Protein AF-A0A512DF43-F1 (afdb_monomer)

Organism: NCBI:txid515326

Radius of gyration: 17.1 Å; Cα contacts (8 Å, |Δi|>4): 327; chains: 1; bounding box: 44×33×43 Å

Nearest PDB structures (foldseek):
  1vdm-assembly1_F  TM=7.855E-01  e=8.096E-09  Pyrococcus horikoshii
  1vdm-assembly1_H  TM=7.947E-01  e=1.568E-08  Pyrococcus horikoshii
  1vdm-assembly1_D  TM=8.050E-01  e=2.694E-08  Pyrococcus horikoshii
  1vdm-assembly1_I  TM=8.184E-01  e=5.219E-08  Pyrococcus horikoshii
  1vdm-assembly1_L  TM=8.010E-01  e=3.226E-08  Pyrococcus horikoshii

Mean predicted aligned error: 7.88 Å

Solvent-accessible surface area (backbone atoms only — not comparable to full-atom values): 11031 Å² total; per-residue (Å²): 134,86,87,73,78,62,52,74,43,82,41,53,70,68,55,48,47,52,50,28,40,60,44,29,65,73,44,51,89,70,57,52,56,28,28,38,6,36,44,72,70,4,35,64,45,27,55,44,25,21,49,64,68,73,63,38,48,76,46,78,44,49,57,47,55,90,71,63,79,74,76,64,65,67,66,57,62,58,59,44,67,74,42,60,69,73,56,38,52,48,53,54,49,52,51,51,54,50,51,55,50,52,49,53,53,47,42,73,71,69,50,79,56,64,78,83,54,40,28,49,58,76,54,60,65,64,51,33,63,66,42,62,84,36,61,26,36,33,41,29,36,42,67,32,52,59,30,43,60,60,48,36,52,52,50,51,48,38,75,53,27,74,81,36,46,75,48,34,38,30,50,18,28,54,42,96,75,41,84,46,80,60,81,35,69,70,36,77,42,29,42,74,27,48,67,90,42,100,78,90

pLDDT: mean 82.02, std 16.82, range [35.59, 98.56]

InterPro domains:
  IPR000836 Phosphoribosyltransferase domain [PF00156] (29-173)
  IPR000836 Phosphoribosyltransferase domain [cd06223] (19-185)
  IPR029057 Phosphoribosyltransferase-like [G3DSA:3.40.50.2020] (9-191)
  IPR029057 Phosphoribosyltransferase-like [SSF53271] (16-185)

Secondary structure (DSSP, 8-state):
---PPPEEEE--HHHHHHHHHHHHHHHGGG--SEEEEEETHHHHHHHHHHHHTTS-EEEEEEEE-GGGGGS--HHHHHHHHTS-HHHHHHHHHHHHHHHHHHHHHHHHHH---HHHHS-EES-HHHHHHHHTT-SEEEEEEEEESS-HHHHHHHHHHHHH-TTSEEEEEEEEE-SSS-SS--SEEEETTEEEE-TTSTT-

Foldseek 3Di:
DDPDFFAEDEDDPVRLLVLLLVLLVVCLVLLWQEEEAEPDQRQSSSQSSCVSSPNHHYHYWYFAQPPPVVPDPVPVLVVLLPDDPVSVSVVVRVVLVCVLVVVVVVCVPPPCPLVNLQGDTPCLPSLLVRLVPIQEYEYEYAEDRLCSPVVNSVVSSCVSPVNHHYFYEYAEYCDPDRPDDGPYYSYYNYNYDYPPDSSD

Structure (mmCIF, N/CA/C/O backbone):
data_AF-A0A512DF43-F1
#
_entry.id   AF-A0A512DF43-F1
#
loop_
_atom_site.group_PDB
_atom_site.id
_atom_site.type_symbol
_atom_site.label_atom_id
_atom_site.label_alt_id
_atom_site.label_comp_id
_atom_site.label_asym_id
_atom_site.label_entity_id
_atom_site.label_seq_id
_atom_site.pdbx_PDB_ins_code
_atom_site.Cartn_x
_atom_site.Cartn_y
_atom_site.Cartn_z
_atom_site.occupancy
_atom_site.B_iso_or_equiv
_atom_site.auth_seq_id
_atom_site.auth_comp_id
_atom_site.auth_asym_id
_atom_site.auth_atom_id
_atom_site.pdbx_PDB_model_num
ATOM 1 N N . MET A 1 1 ? 25.216 -17.990 -2.477 1.00 45.56 1 MET A N 1
ATOM 2 C CA . MET A 1 1 ? 23.864 -17.385 -2.417 1.00 45.56 1 MET A CA 1
ATOM 3 C C . ME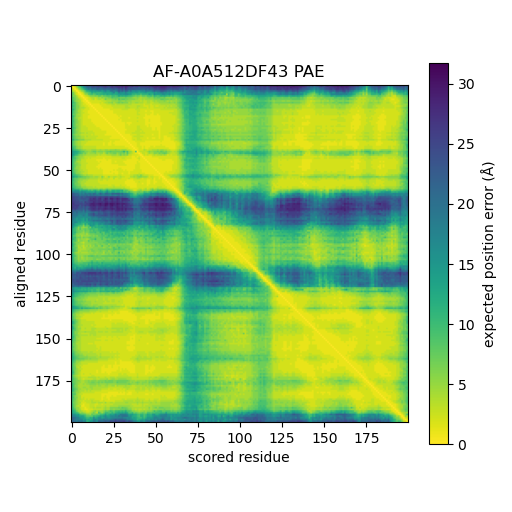T A 1 1 ? 23.564 -16.767 -3.776 1.00 45.56 1 MET A C 1
ATOM 5 O O . MET A 1 1 ? 24.244 -15.825 -4.154 1.00 45.56 1 MET A O 1
ATOM 9 N N . VAL A 1 2 ? 22.652 -17.340 -4.566 1.00 44.50 2 VAL A N 1
ATOM 10 C CA . VAL A 1 2 ? 22.439 -16.900 -5.957 1.00 44.50 2 VAL A CA 1
ATOM 11 C C . VAL A 1 2 ? 21.638 -15.593 -5.965 1.00 44.50 2 VAL A C 1
ATOM 13 O O . VAL A 1 2 ? 20.480 -15.560 -5.543 1.00 44.50 2 VAL A O 1
ATOM 16 N N . LEU A 1 3 ? 22.248 -14.505 -6.448 1.00 55.94 3 LEU A N 1
ATOM 17 C CA . LEU A 1 3 ? 21.578 -13.246 -6.794 1.00 55.94 3 LEU A CA 1
ATOM 18 C C . LEU A 1 3 ? 20.627 -13.494 -7.974 1.00 55.94 3 LEU A C 1
ATOM 20 O O . LEU A 1 3 ? 20.901 -13.135 -9.113 1.00 55.94 3 LEU A O 1
ATOM 24 N N . GLN A 1 4 ? 19.497 -14.153 -7.734 1.00 61.25 4 GLN A N 1
ATOM 25 C CA . GLN A 1 4 ? 18.467 -14.248 -8.757 1.00 61.25 4 GLN A CA 1
ATOM 26 C C . GLN A 1 4 ? 17.825 -12.861 -8.937 1.00 61.25 4 GLN A C 1
ATOM 28 O O . GLN A 1 4 ? 17.558 -12.165 -7.953 1.00 61.25 4 GLN A O 1
ATOM 33 N N . ARG A 1 5 ? 17.597 -12.450 -10.182 1.00 67.38 5 ARG A N 1
ATOM 34 C CA . ARG A 1 5 ? 16.997 -11.152 -10.515 1.00 67.38 5 ARG A CA 1
ATOM 35 C C . ARG A 1 5 ? 15.478 -11.208 -10.294 1.00 67.38 5 ARG A C 1
ATOM 37 O O . ARG A 1 5 ? 14.884 -12.237 -10.624 1.00 67.38 5 ARG A O 1
ATOM 44 N N . PRO A 1 6 ? 14.837 -10.169 -9.728 1.00 69.06 6 PRO A N 1
ATOM 45 C CA . PRO A 1 6 ? 13.384 -10.086 -9.727 1.00 69.06 6 PRO A CA 1
ATOM 46 C C . PRO A 1 6 ? 12.872 -10.038 -11.165 1.00 69.06 6 PRO A C 1
ATOM 48 O O . PRO A 1 6 ? 13.501 -9.438 -12.039 1.00 69.06 6 PRO A O 1
ATOM 51 N N . ALA A 1 7 ? 11.744 -10.700 -11.414 1.00 82.19 7 ALA A N 1
ATOM 52 C CA . ALA A 1 7 ? 11.091 -10.592 -12.707 1.00 82.19 7 ALA A CA 1
ATOM 53 C C . ALA A 1 7 ? 10.615 -9.145 -12.889 1.00 82.19 7 ALA A C 1
ATOM 55 O O . ALA A 1 7 ? 10.103 -8.537 -11.948 1.00 82.19 7 ALA A O 1
ATOM 56 N N . VAL A 1 8 ? 10.796 -8.595 -14.086 1.00 83.69 8 VAL A N 1
ATOM 57 C CA . VAL A 1 8 ? 10.208 -7.309 -14.464 1.00 83.69 8 VAL A CA 1
ATOM 58 C C . VAL A 1 8 ? 8.977 -7.609 -15.299 1.00 83.69 8 VAL A C 1
ATOM 60 O O . VAL A 1 8 ? 9.070 -8.367 -16.264 1.00 83.69 8 VAL A O 1
ATOM 63 N N . LYS A 1 9 ? 7.832 -7.031 -14.936 1.00 85.69 9 LYS A N 1
ATOM 64 C CA . LYS A 1 9 ? 6.601 -7.157 -15.716 1.00 85.69 9 LYS A CA 1
ATOM 65 C C . LYS A 1 9 ? 6.017 -5.775 -15.975 1.00 85.69 9 LYS A C 1
ATOM 67 O O . LYS A 1 9 ? 5.630 -5.080 -15.038 1.00 85.69 9 LYS A O 1
ATOM 72 N N . ARG A 1 10 ? 5.935 -5.404 -17.254 1.00 85.69 10 ARG A N 1
ATOM 73 C CA . ARG A 1 10 ? 5.068 -4.314 -17.709 1.00 85.69 10 ARG A CA 1
ATOM 74 C C . ARG A 1 10 ? 3.635 -4.822 -17.678 1.00 85.69 10 ARG A C 1
ATOM 76 O O . ARG A 1 10 ? 3.373 -5.908 -18.189 1.00 85.69 10 ARG A O 1
ATOM 83 N N . VAL A 1 11 ? 2.753 -4.074 -17.026 1.00 87.88 11 VAL A N 1
ATOM 84 C CA . VAL A 1 11 ? 1.338 -4.429 -16.921 1.00 87.88 11 VAL A CA 1
ATOM 85 C C . VAL A 1 11 ? 0.485 -3.384 -17.615 1.00 87.88 11 VAL A C 1
ATOM 87 O O . VAL A 1 11 ? 0.737 -2.185 -17.530 1.00 87.88 11 VAL A O 1
ATOM 90 N N . THR A 1 12 ? -0.530 -3.856 -18.321 1.00 89.94 12 THR A N 1
ATOM 91 C CA . THR A 1 12 ? -1.591 -3.009 -18.870 1.00 89.94 12 THR A CA 1
ATOM 92 C C . THR A 1 12 ? -2.600 -2.629 -17.780 1.00 89.94 12 THR A C 1
ATOM 94 O O . THR A 1 12 ? -2.650 -3.257 -16.720 1.00 89.94 12 THR A O 1
ATOM 97 N N . HIS A 1 13 ? -3.451 -1.628 -18.035 1.00 87.56 13 HIS A N 1
ATOM 98 C CA . HIS A 1 13 ? -4.535 -1.261 -17.110 1.00 87.56 13 HIS A CA 1
ATOM 99 C C . HIS A 1 13 ? -5.485 -2.438 -16.824 1.00 87.56 13 HIS A C 1
ATOM 101 O O . HIS A 1 13 ? -5.912 -2.632 -15.687 1.00 87.56 13 HIS A O 1
ATOM 107 N N . SER A 1 14 ? -5.797 -3.254 -17.838 1.00 89.50 14 SER A N 1
ATOM 108 C CA . SER A 1 14 ? -6.667 -4.425 -17.683 1.00 89.50 14 SER A CA 1
ATOM 109 C C . SER A 1 14 ? -6.012 -5.522 -16.843 1.00 89.50 14 SER A C 1
ATOM 111 O O . SER A 1 14 ? -6.668 -6.094 -15.973 1.00 89.50 14 SER A O 1
ATOM 113 N N . GLU A 1 15 ? -4.716 -5.783 -17.039 1.00 92.69 15 GLU A N 1
ATOM 114 C CA . GLU A 1 15 ? -3.964 -6.716 -16.195 1.00 92.69 15 GLU A CA 1
ATOM 115 C C . GLU A 1 15 ? -3.859 -6.229 -14.752 1.00 92.69 15 GLU A C 1
ATOM 117 O O . GLU A 1 15 ? -4.049 -7.027 -13.835 1.00 92.69 15 GLU A O 1
ATOM 122 N N . LEU A 1 16 ? -3.595 -4.936 -14.537 1.00 91.50 16 LEU A N 1
ATOM 123 C CA . LEU A 1 16 ? -3.571 -4.351 -13.199 1.00 91.50 16 LEU A CA 1
ATOM 124 C C . LEU A 1 16 ? -4.925 -4.531 -12.509 1.00 91.50 16 LEU A C 1
ATOM 126 O O . LEU A 1 16 ? -4.981 -5.023 -11.385 1.00 91.50 16 LEU A O 1
ATOM 130 N N . ARG A 1 17 ? -6.026 -4.227 -13.204 1.00 93.06 17 ARG A N 1
ATOM 131 C CA . ARG A 1 17 ? -7.378 -4.435 -12.677 1.00 93.06 17 ARG A CA 1
ATOM 132 C C . ARG A 1 17 ? -7.634 -5.900 -12.325 1.00 93.06 17 ARG A C 1
ATOM 134 O O . ARG A 1 17 ? -8.169 -6.178 -11.256 1.00 93.06 17 ARG A O 1
ATOM 141 N N . ALA A 1 18 ? -7.232 -6.839 -13.181 1.00 95.62 18 ALA A N 1
ATOM 142 C CA . ALA A 1 18 ? -7.364 -8.270 -12.902 1.00 95.62 18 ALA A CA 1
ATOM 143 C C . ALA A 1 18 ? -6.554 -8.695 -11.663 1.00 95.62 18 ALA A C 1
ATOM 145 O O . ALA A 1 18 ? -7.027 -9.485 -10.847 1.00 95.62 18 ALA A O 1
ATOM 146 N N . MET A 1 19 ? -5.356 -8.132 -11.485 1.00 96.38 19 MET A N 1
ATOM 147 C CA . MET A 1 19 ? -4.545 -8.328 -10.284 1.00 96.38 19 MET A CA 1
ATOM 148 C C . MET A 1 19 ? -5.238 -7.764 -9.036 1.00 96.38 19 MET A C 1
ATOM 150 O O . MET A 1 19 ? -5.298 -8.456 -8.022 1.00 96.38 19 MET A O 1
ATOM 154 N N . CYS A 1 20 ? -5.822 -6.565 -9.107 1.00 96.88 20 CYS A N 1
ATOM 155 C CA . CYS A 1 20 ? -6.592 -5.980 -8.006 1.00 96.88 20 CYS A CA 1
ATOM 156 C C . CYS A 1 20 ? -7.797 -6.846 -7.620 1.00 96.88 20 CYS A C 1
ATOM 158 O O . CYS A 1 20 ? -8.017 -7.068 -6.433 1.00 96.88 20 CYS A O 1
ATOM 160 N N . VAL A 1 21 ? -8.531 -7.398 -8.594 1.00 97.19 21 VAL A N 1
ATOM 161 C CA . VAL A 1 21 ? -9.641 -8.334 -8.332 1.00 97.19 21 VAL A CA 1
ATOM 162 C C . VAL A 1 21 ? -9.134 -9.599 -7.634 1.00 97.19 21 VAL A C 1
ATOM 164 O O . VAL A 1 21 ? -9.666 -9.981 -6.596 1.00 97.19 21 VAL A O 1
ATOM 167 N N . GLN A 1 22 ? -8.044 -10.197 -8.129 1.00 97.94 22 GLN A N 1
ATOM 168 C CA . GLN A 1 22 ? -7.442 -11.378 -7.499 1.00 97.94 22 GLN A CA 1
ATOM 169 C C . GLN A 1 22 ? -6.988 -11.101 -6.055 1.00 97.94 22 GLN A C 1
ATOM 171 O O . GLN A 1 22 ? -7.086 -11.963 -5.180 1.00 97.94 22 GLN A O 1
ATOM 176 N N . LEU A 1 23 ? -6.452 -9.907 -5.795 1.00 97.69 23 LEU A N 1
ATOM 177 C CA . LEU A 1 23 ? -6.056 -9.493 -4.453 1.00 97.69 23 LEU A CA 1
ATOM 178 C C . LEU A 1 23 ? -7.283 -9.242 -3.561 1.00 97.69 23 LEU A C 1
ATOM 180 O O . LEU A 1 23 ? -7.281 -9.669 -2.407 1.00 97.69 23 LEU A O 1
ATOM 184 N N . ALA A 1 24 ? -8.340 -8.630 -4.100 1.00 97.81 24 ALA A N 1
ATOM 185 C CA . ALA A 1 24 ? -9.595 -8.383 -3.397 1.00 97.81 24 ALA A CA 1
ATOM 186 C C . ALA A 1 24 ? -10.249 -9.681 -2.902 1.00 97.81 24 ALA A C 1
ATOM 188 O O . ALA A 1 24 ? -10.735 -9.715 -1.776 1.00 97.81 24 ALA A O 1
ATOM 189 N N . ASP A 1 25 ? -10.180 -10.779 -3.659 1.00 97.88 25 ASP A N 1
ATOM 190 C CA . ASP A 1 25 ? -10.709 -12.075 -3.209 1.00 97.88 25 ASP A CA 1
ATOM 191 C C . ASP A 1 25 ? -10.021 -12.589 -1.937 1.00 97.88 25 ASP A C 1
ATOM 193 O O . ASP A 1 25 ? -10.672 -13.146 -1.053 1.00 97.88 25 ASP A O 1
ATOM 197 N N . ARG A 1 26 ? -8.714 -12.338 -1.789 1.00 98.06 26 ARG A N 1
ATOM 198 C CA . ARG A 1 26 ? -7.956 -12.687 -0.574 1.00 98.06 26 ARG A CA 1
ATOM 199 C C . ARG A 1 26 ? -8.267 -11.763 0.601 1.00 98.06 26 ARG A C 1
ATOM 201 O O . ARG A 1 26 ? -8.129 -12.174 1.751 1.00 98.06 26 ARG A O 1
ATOM 208 N N . ILE A 1 27 ? -8.656 -10.526 0.309 1.00 98.12 27 ILE A N 1
ATOM 209 C CA . ILE A 1 27 ? -9.029 -9.512 1.299 1.00 98.12 27 ILE A CA 1
ATOM 210 C C . ILE A 1 27 ? -10.479 -9.693 1.751 1.00 98.12 27 ILE A C 1
ATOM 212 O O . ILE A 1 27 ? -10.795 -9.355 2.885 1.00 98.12 27 ILE A O 1
ATOM 216 N N . ARG A 1 28 ? -11.355 -10.254 0.912 1.00 97.19 28 ARG A N 1
ATOM 217 C CA . ARG A 1 28 ? -12.796 -10.390 1.169 1.00 97.19 28 ARG A CA 1
ATOM 218 C C . ARG A 1 28 ? -13.143 -10.937 2.567 1.00 97.19 28 ARG A C 1
ATOM 220 O O . ARG A 1 28 ? -14.047 -10.372 3.170 1.00 97.19 28 ARG A O 1
ATOM 227 N N . PRO A 1 29 ? -12.427 -11.926 3.147 1.00 97.81 29 PRO A N 1
ATOM 228 C CA . PRO A 1 29 ? -12.690 -12.385 4.516 1.00 97.81 29 PRO A CA 1
ATOM 229 C C . PRO A 1 29 ? -12.438 -11.341 5.616 1.00 97.81 29 PRO A C 1
ATOM 231 O O . PRO A 1 29 ? -12.967 -11.475 6.712 1.00 97.81 29 PRO A O 1
ATOM 234 N N . PHE A 1 30 ? -11.599 -10.333 5.361 1.00 98.19 30 PHE A N 1
ATOM 235 C CA . PHE A 1 30 ? -11.408 -9.195 6.265 1.00 98.19 30 PHE A CA 1
ATOM 236 C C . PHE A 1 30 ? -12.559 -8.190 6.185 1.00 98.19 30 PHE A C 1
ATOM 238 O O . PHE A 1 30 ? -12.823 -7.506 7.165 1.00 98.19 30 PHE A O 1
ATOM 245 N N . ASP A 1 31 ? -13.226 -8.111 5.030 1.00 97.31 31 ASP A N 1
ATOM 246 C CA . ASP A 1 31 ? -14.363 -7.226 4.773 1.00 97.31 31 ASP A CA 1
ATOM 247 C C . ASP A 1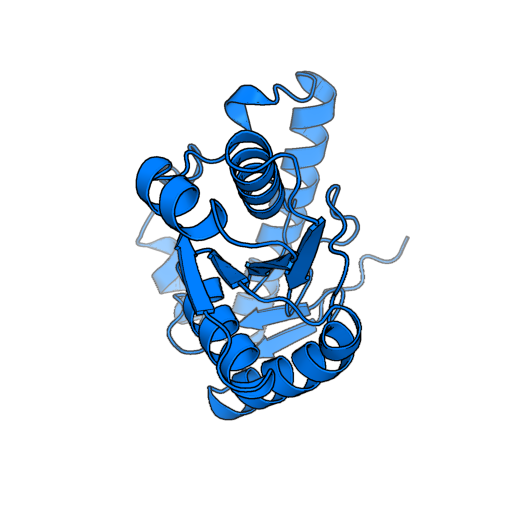 31 ? -14.130 -5.768 5.224 1.00 97.31 31 ASP A C 1
ATOM 249 O O . ASP A 1 31 ? -14.815 -5.286 6.125 1.00 97.31 31 ASP A O 1
ATOM 253 N N . PRO A 1 32 ? -13.138 -5.054 4.662 1.00 98.06 32 PRO A N 1
ATOM 254 C CA . PRO A 1 32 ? -12.873 -3.679 5.067 1.00 98.06 32 PRO A CA 1
ATOM 255 C C . PRO A 1 32 ? -14.054 -2.763 4.729 1.00 98.06 32 PRO A C 1
ATOM 257 O O . PRO A 1 32 ? -14.659 -2.893 3.663 1.00 98.06 32 PRO A O 1
ATOM 260 N N . ASP A 1 33 ? -14.347 -1.813 5.615 1.00 97.12 33 ASP A N 1
ATOM 261 C CA . ASP A 1 33 ? -15.336 -0.751 5.393 1.00 97.12 33 ASP A CA 1
ATOM 262 C C . ASP A 1 33 ? -14.705 0.518 4.790 1.00 97.12 33 ASP A C 1
ATOM 264 O O . ASP A 1 33 ? -15.393 1.296 4.124 1.00 97.12 33 ASP A O 1
ATOM 268 N N . LEU A 1 34 ? -13.384 0.667 4.927 1.00 98.25 34 LEU A N 1
ATOM 269 C CA . LEU A 1 34 ? -12.586 1.736 4.332 1.00 98.25 34 LEU A CA 1
ATOM 270 C C . LEU A 1 34 ? -11.312 1.188 3.677 1.00 98.25 34 LEU A C 1
ATOM 272 O O . LEU A 1 34 ? -10.551 0.437 4.289 1.00 98.25 34 LEU A O 1
ATOM 276 N N . VAL A 1 35 ? -11.036 1.635 2.451 1.00 98.25 35 VAL A N 1
ATOM 277 C CA . VAL A 1 35 ? -9.775 1.399 1.739 1.00 98.25 35 VAL A CA 1
ATOM 278 C C . VAL A 1 35 ? -8.981 2.703 1.662 1.00 98.25 35 VAL A C 1
ATOM 280 O O . VAL A 1 35 ? -9.440 3.692 1.098 1.00 98.25 35 VAL A O 1
ATOM 283 N N . VAL A 1 36 ? -7.772 2.708 2.216 1.00 97.44 36 VAL A N 1
ATOM 284 C CA . VAL A 1 36 ? -6.852 3.849 2.203 1.00 97.44 36 VAL A CA 1
ATOM 285 C C . VAL A 1 36 ? -5.749 3.600 1.177 1.00 97.44 36 VAL A C 1
ATOM 287 O O . VAL A 1 36 ? -4.869 2.775 1.406 1.00 97.44 36 VAL A O 1
ATOM 290 N N . GLY A 1 37 ? -5.784 4.309 0.052 1.00 95.75 37 GLY A N 1
ATOM 291 C CA . GLY A 1 37 ? -4.775 4.229 -1.005 1.00 95.75 37 GLY A CA 1
ATOM 292 C C . GLY A 1 37 ? -3.627 5.210 -0.815 1.00 95.75 37 GLY A C 1
ATOM 293 O O . GLY A 1 37 ? -3.844 6.374 -0.477 1.00 95.75 37 GLY A O 1
ATOM 294 N N . ILE A 1 38 ? -2.400 4.768 -1.077 1.00 92.44 38 ILE A N 1
ATOM 295 C CA . ILE A 1 38 ? -1.209 5.620 -1.019 1.00 92.44 38 ILE A CA 1
ATOM 296 C C . ILE A 1 38 ? -0.909 6.177 -2.414 1.00 92.44 38 ILE A C 1
ATOM 298 O O . ILE A 1 38 ? -0.561 5.457 -3.344 1.00 92.44 38 ILE A O 1
ATOM 302 N N . ALA A 1 39 ? -1.043 7.488 -2.578 1.00 87.81 39 ALA A N 1
ATOM 303 C CA . ALA A 1 39 ? -0.765 8.151 -3.842 1.00 87.81 39 ALA A CA 1
ATOM 304 C C . ALA A 1 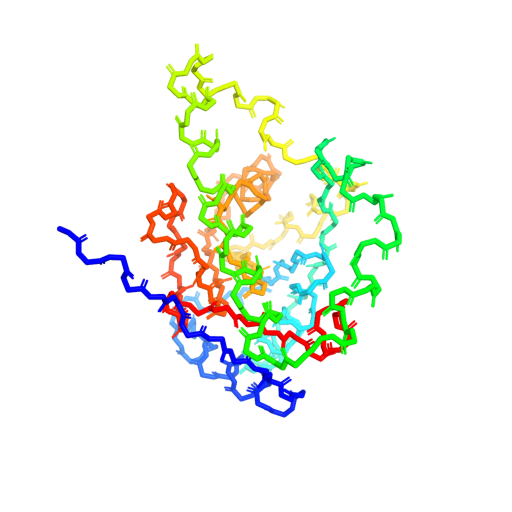39 ? 0.746 8.176 -4.164 1.00 87.81 39 ALA A C 1
ATOM 306 O O . ALA A 1 39 ? 1.583 8.352 -3.279 1.00 87.81 39 ALA A O 1
ATOM 307 N N . THR A 1 40 ? 1.135 8.120 -5.440 1.00 81.00 40 THR A N 1
ATOM 308 C CA . THR A 1 40 ? 0.258 8.156 -6.628 1.00 81.00 40 THR A CA 1
ATOM 309 C C . THR A 1 40 ? -0.204 6.781 -7.110 1.00 81.00 40 THR A C 1
ATOM 311 O O . THR A 1 40 ? -1.398 6.614 -7.317 1.00 81.00 40 THR A O 1
ATOM 314 N N . GLY A 1 41 ? 0.695 5.799 -7.253 1.00 77.44 41 GLY A N 1
ATOM 315 C CA . GLY A 1 41 ? 0.376 4.495 -7.863 1.00 77.44 41 GLY A CA 1
ATOM 316 C C . GLY A 1 41 ? -0.654 3.660 -7.091 1.00 77.44 41 GLY A C 1
ATOM 317 O O . GLY A 1 41 ? -1.455 2.954 -7.698 1.00 77.44 41 GLY A O 1
ATOM 318 N N . GLY A 1 42 ? -0.694 3.776 -5.763 1.00 84.31 42 GLY A N 1
ATOM 319 C CA . GLY A 1 42 ? -1.664 3.073 -4.926 1.00 84.31 42 GLY A CA 1
ATOM 320 C C . GLY A 1 42 ? -3.094 3.625 -4.993 1.00 84.31 42 GLY A C 1
ATOM 321 O O . GLY A 1 42 ? -3.997 2.978 -4.466 1.00 84.31 42 GLY A O 1
ATOM 322 N N . ALA A 1 43 ? -3.337 4.774 -5.640 1.00 89.75 43 ALA A N 1
ATOM 323 C CA . ALA A 1 43 ? -4.687 5.328 -5.778 1.00 89.75 43 ALA A CA 1
ATOM 324 C C . ALA A 1 43 ? -5.570 4.463 -6.692 1.00 89.75 43 ALA A C 1
ATOM 326 O O . ALA A 1 43 ? -6.616 3.986 -6.255 1.00 89.75 43 ALA A O 1
ATOM 327 N N . ASP A 1 44 ? -5.092 4.154 -7.90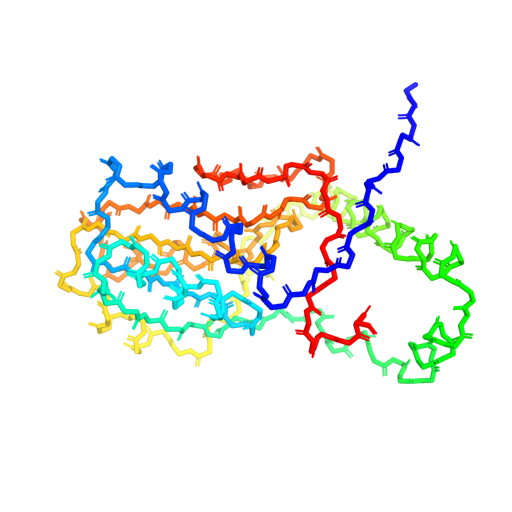1 1.00 91.69 44 ASP A N 1
ATOM 328 C CA . ASP A 1 44 ? -5.806 3.287 -8.850 1.00 91.69 44 ASP A CA 1
ATOM 329 C C . ASP A 1 44 ? -6.036 1.882 -8.269 1.00 91.69 44 ASP A C 1
ATOM 331 O O . ASP A 1 44 ? -7.070 1.246 -8.484 1.00 91.69 44 ASP A O 1
ATOM 335 N N . VAL A 1 45 ? -5.065 1.393 -7.491 1.00 94.69 45 VAL A N 1
ATOM 336 C CA . VAL A 1 45 ? -5.154 0.106 -6.792 1.00 94.69 45 VAL A CA 1
ATOM 337 C C . VAL A 1 45 ? -6.253 0.137 -5.728 1.00 94.69 45 VAL A C 1
ATOM 339 O O . VAL A 1 45 ? -7.054 -0.797 -5.662 1.00 94.69 45 VAL A O 1
ATOM 342 N N . ALA A 1 46 ? -6.326 1.203 -4.927 1.00 96.62 46 ALA A N 1
ATOM 343 C CA . ALA A 1 46 ? -7.359 1.377 -3.909 1.00 96.62 46 ALA A CA 1
ATOM 344 C C . ALA A 1 46 ? -8.760 1.419 -4.503 1.00 96.62 46 ALA A C 1
ATOM 346 O O . ALA A 1 46 ? -9.638 0.693 -4.037 1.00 96.62 46 ALA A O 1
ATOM 347 N N . GLU A 1 47 ? -8.953 2.205 -5.559 1.00 95.81 47 GLU A N 1
ATOM 348 C CA . GLU A 1 47 ? -10.239 2.301 -6.245 1.00 95.81 47 GLU A CA 1
ATOM 349 C C . GLU A 1 47 ? -10.664 0.953 -6.833 1.00 95.81 47 GLU A C 1
ATOM 351 O O . GLU A 1 47 ? -11.786 0.496 -6.603 1.00 95.81 47 GLU A O 1
ATOM 356 N N . ALA A 1 48 ? -9.758 0.263 -7.532 1.00 95.81 48 ALA A N 1
ATOM 357 C CA . ALA A 1 48 ? -10.056 -1.033 -8.132 1.00 95.81 48 ALA A CA 1
ATOM 358 C C . ALA A 1 48 ? -10.396 -2.107 -7.082 1.00 95.81 48 ALA A C 1
ATOM 360 O O . ALA A 1 48 ? -11.328 -2.890 -7.282 1.00 95.81 48 ALA A O 1
ATOM 361 N N . ILE A 1 49 ? -9.670 -2.147 -5.958 1.00 97.81 49 ILE A N 1
ATOM 362 C CA . ILE A 1 49 ? -9.950 -3.080 -4.857 1.00 97.81 49 ILE A CA 1
ATOM 363 C C . ILE A 1 49 ? -11.289 -2.741 -4.198 1.00 97.81 49 ILE A C 1
ATOM 365 O O . ILE A 1 49 ? -12.109 -3.635 -3.996 1.00 97.81 49 ILE A O 1
ATOM 369 N N . ALA A 1 50 ? -11.549 -1.469 -3.899 1.00 97.62 50 ALA A N 1
ATOM 370 C CA . ALA A 1 50 ? -12.796 -1.047 -3.273 1.00 97.62 50 ALA A CA 1
ATOM 371 C C . ALA A 1 50 ? -14.021 -1.371 -4.139 1.00 97.62 50 ALA A C 1
ATOM 373 O O . ALA A 1 50 ? -15.025 -1.867 -3.623 1.00 97.62 50 ALA A O 1
ATOM 374 N N . GLN A 1 51 ? -13.921 -1.176 -5.459 1.00 96.94 51 GLN A N 1
ATOM 375 C CA . GLN A 1 51 ? -14.951 -1.593 -6.411 1.00 96.94 51 GLN A CA 1
ATOM 376 C C . GLN A 1 51 ? -15.162 -3.114 -6.389 1.00 96.94 51 GLN A C 1
ATOM 378 O O . GLN A 1 51 ? -16.300 -3.572 -6.293 1.00 96.94 51 GLN A O 1
ATOM 383 N N . ALA A 1 52 ? -14.086 -3.907 -6.421 1.00 96.75 52 ALA A N 1
ATOM 384 C CA . ALA A 1 52 ? -14.164 -5.372 -6.388 1.00 96.75 52 ALA A CA 1
ATOM 385 C C . ALA A 1 52 ? -14.755 -5.926 -5.073 1.00 96.75 52 ALA A C 1
ATOM 387 O O . ALA A 1 52 ? -15.362 -7.000 -5.064 1.00 96.75 52 ALA A O 1
ATOM 388 N N . LEU A 1 53 ? -14.621 -5.176 -3.976 1.00 97.00 53 LEU A N 1
ATOM 389 C CA . LEU A 1 53 ? -15.211 -5.471 -2.667 1.00 97.00 53 LEU A CA 1
ATOM 390 C C . LEU A 1 53 ? -16.650 -4.943 -2.507 1.00 97.00 53 LEU A C 1
ATOM 392 O O . LEU A 1 53 ? -17.181 -4.930 -1.399 1.00 97.00 53 LEU A O 1
ATOM 396 N N . GLY A 1 54 ? -17.303 -4.533 -3.599 1.00 94.62 54 GLY A N 1
ATOM 397 C CA . GLY A 1 54 ? -18.696 -4.084 -3.582 1.00 94.62 54 GLY A CA 1
ATOM 3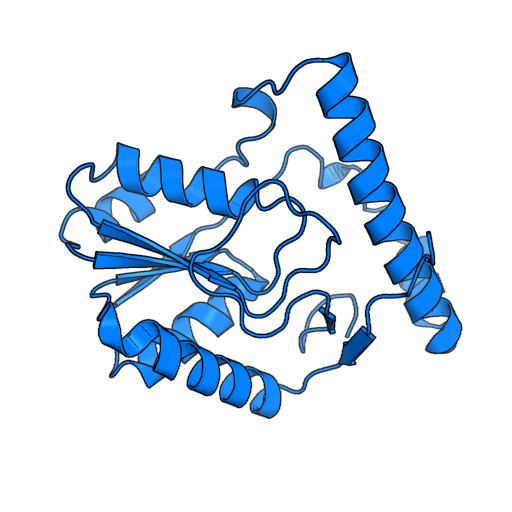98 C C . GLY A 1 54 ? -18.864 -2.596 -3.275 1.00 94.62 54 GLY A C 1
ATOM 399 O O . GLY A 1 54 ? -19.826 -2.222 -2.613 1.00 94.62 54 GLY A O 1
ATOM 400 N N . GLY A 1 55 ? -17.932 -1.756 -3.733 1.00 93.12 55 GLY A N 1
ATOM 401 C CA . GLY A 1 55 ? -18.037 -0.297 -3.628 1.00 93.12 55 GLY A CA 1
ATOM 402 C C . GLY A 1 55 ? -17.735 0.242 -2.230 1.00 93.12 55 GLY A C 1
ATOM 403 O O . GLY A 1 55 ? -18.486 1.064 -1.713 1.00 93.12 55 GLY A O 1
ATOM 404 N N . ARG A 1 56 ? -16.658 -0.243 -1.598 1.00 95.56 56 ARG A N 1
ATOM 405 C CA . ARG A 1 56 ? -16.200 0.262 -0.290 1.00 95.56 56 ARG A CA 1
ATOM 406 C C . ARG A 1 56 ? -15.754 1.723 -0.370 1.00 95.56 56 ARG A C 1
ATOM 408 O O . ARG A 1 56 ? -15.351 2.199 -1.429 1.00 95.56 56 ARG A O 1
ATOM 415 N N . THR A 1 57 ? -15.802 2.421 0.761 1.00 97.00 57 THR A N 1
ATOM 416 C CA . THR A 1 57 ? -15.327 3.805 0.855 1.00 97.00 57 THR A CA 1
ATOM 417 C C . THR A 1 57 ? -13.830 3.858 0.570 1.00 97.00 57 THR A C 1
ATOM 419 O O . THR A 1 57 ? -13.081 2.992 1.025 1.00 97.00 57 THR A O 1
ATOM 422 N N . VAL A 1 58 ? -13.388 4.880 -0.165 1.00 97.00 58 VAL A N 1
ATOM 423 C CA . VAL A 1 58 ? -11.977 5.090 -0.507 1.00 97.00 58 VAL A CA 1
ATOM 424 C C . VAL A 1 58 ? -11.498 6.422 0.052 1.00 97.00 58 VAL A C 1
ATOM 426 O O . VAL A 1 58 ? -12.170 7.441 -0.094 1.00 97.00 58 VAL A O 1
ATOM 429 N N . ALA A 1 59 ? -10.309 6.419 0.645 1.00 95.81 59 ALA A N 1
ATOM 430 C CA . ALA A 1 59 ? -9.560 7.622 0.980 1.00 95.81 59 ALA A CA 1
ATOM 431 C C . ALA A 1 59 ? -8.159 7.531 0.375 1.00 95.81 59 ALA A C 1
ATOM 433 O O . ALA A 1 59 ? -7.523 6.483 0.435 1.00 95.81 59 ALA A O 1
ATOM 434 N N . ILE A 1 60 ? -7.657 8.624 -0.195 1.00 94.81 60 ILE A N 1
ATOM 435 C CA . ILE A 1 60 ? -6.323 8.659 -0.799 1.00 94.81 60 ILE A CA 1
ATOM 436 C C . ILE A 1 60 ? -5.414 9.561 0.024 1.00 94.81 60 ILE A C 1
ATOM 438 O O . ILE A 1 60 ? -5.727 10.725 0.264 1.00 94.81 60 ILE A O 1
ATOM 442 N N . VAL A 1 61 ? -4.255 9.036 0.415 1.00 91.94 61 VAL A N 1
ATOM 443 C CA . VAL A 1 61 ? -3.243 9.769 1.176 1.00 91.94 61 VAL A CA 1
ATOM 444 C C . VAL A 1 61 ? -1.993 9.985 0.348 1.00 91.94 61 VAL A C 1
ATOM 446 O O . VAL A 1 61 ? -1.487 9.082 -0.313 1.00 91.94 61 VAL A O 1
ATOM 449 N N . LYS A 1 62 ? -1.443 11.195 0.409 1.00 88.25 62 LYS A N 1
ATOM 450 C CA . LYS A 1 62 ? -0.121 11.493 -0.148 1.00 88.25 62 LYS A CA 1
ATOM 451 C C . LYS A 1 62 ? 0.917 11.361 0.956 1.00 88.25 62 LYS A C 1
ATOM 453 O O . LYS A 1 62 ? 0.761 11.955 2.019 1.00 88.25 62 LYS A O 1
ATOM 458 N N . SER A 1 63 ? 1.996 10.633 0.689 1.00 80.00 63 SER A N 1
ATOM 459 C CA . SER A 1 63 ? 3.163 10.562 1.572 1.00 80.00 63 SER A CA 1
ATOM 460 C C . SER A 1 63 ? 4.403 11.008 0.808 1.00 80.00 63 SER A C 1
ATOM 462 O O . SER A 1 63 ? 4.685 10.505 -0.279 1.00 80.00 63 SER A O 1
ATOM 464 N N . GLN A 1 64 ? 5.145 11.966 1.361 1.00 66.56 64 GLN A N 1
ATOM 465 C CA . GLN A 1 64 ? 6.398 12.441 0.779 1.00 66.56 64 GLN A CA 1
ATOM 466 C C . GLN A 1 64 ? 7.588 11.908 1.579 1.00 66.56 64 GLN A C 1
ATOM 468 O O . GLN A 1 64 ? 7.663 12.082 2.797 1.00 66.56 64 GLN A O 1
ATOM 473 N N . ARG A 1 65 ? 8.547 11.272 0.891 1.00 59.34 65 ARG A N 1
ATOM 474 C CA . ARG A 1 65 ? 9.832 10.882 1.492 1.00 59.34 65 ARG A CA 1
ATOM 475 C C . ARG A 1 65 ? 10.841 12.033 1.361 1.00 59.34 65 ARG A C 1
ATOM 477 O O . ARG A 1 65 ? 11.020 12.516 0.235 1.00 59.34 65 ARG A O 1
ATOM 484 N N . PRO A 1 66 ? 11.574 12.403 2.428 1.00 45.81 66 PRO A N 1
ATOM 485 C CA . PRO A 1 66 ? 12.613 13.441 2.375 1.00 45.81 66 PRO A CA 1
ATOM 486 C C . PRO A 1 66 ? 13.742 13.189 1.352 1.00 45.81 66 PRO A C 1
ATOM 488 O O . PRO A 1 66 ? 14.388 14.128 0.906 1.00 45.81 66 PRO A O 1
ATOM 491 N N . GLY A 1 67 ? 13.954 11.949 0.894 1.00 45.28 67 GLY A N 1
ATOM 492 C CA . GLY A 1 67 ? 14.996 11.606 -0.092 1.00 45.28 67 GLY A CA 1
ATOM 493 C C . GLY A 1 67 ? 14.607 11.755 -1.572 1.00 45.28 67 GLY A C 1
ATOM 494 O O . GLY A 1 67 ? 15.428 11.500 -2.452 1.00 45.28 67 GLY A O 1
ATOM 495 N N . THR A 1 68 ? 13.366 12.146 -1.881 1.00 41.38 68 THR A N 1
ATOM 496 C CA . THR A 1 68 ? 12.867 12.184 -3.275 1.00 41.38 68 THR A CA 1
ATOM 497 C C . THR A 1 68 ? 13.435 13.362 -4.082 1.00 41.38 68 THR A C 1
ATOM 499 O O . THR A 1 68 ? 13.420 13.330 -5.310 1.00 41.38 68 THR A O 1
ATOM 502 N N . LEU A 1 69 ? 14.003 14.375 -3.416 1.00 35.59 69 LEU A N 1
ATOM 503 C CA . LEU A 1 69 ? 14.603 15.545 -4.072 1.00 35.59 69 LEU A CA 1
ATOM 504 C C . LEU A 1 69 ? 15.963 15.258 -4.727 1.00 35.59 69 LEU A C 1
ATOM 506 O O . LEU A 1 69 ? 16.362 15.978 -5.636 1.00 35.59 69 LEU A O 1
ATOM 510 N N . ILE A 1 70 ? 16.656 14.184 -4.333 1.00 40.00 70 ILE A N 1
ATOM 511 C CA . ILE A 1 70 ? 17.984 13.856 -4.884 1.00 40.00 70 ILE A CA 1
ATOM 512 C C . ILE A 1 70 ? 17.866 13.081 -6.211 1.00 40.00 70 ILE A C 1
ATOM 514 O O . ILE A 1 70 ? 18.804 13.035 -7.003 1.00 40.00 70 ILE A O 1
ATOM 518 N N . LYS A 1 71 ? 16.694 12.512 -6.526 1.00 42.81 71 LYS A N 1
ATOM 519 C CA . LYS A 1 71 ? 16.532 11.583 -7.657 1.00 42.81 71 LYS A CA 1
ATOM 520 C C . LYS A 1 71 ? 16.071 12.227 -8.972 1.00 42.81 71 LYS A C 1
ATOM 522 O O . LYS A 1 71 ? 15.434 11.569 -9.791 1.00 42.81 71 LYS A O 1
ATOM 527 N N . GLN A 1 72 ? 16.393 13.499 -9.202 1.00 41.84 72 GLN A N 1
ATOM 528 C CA . GLN A 1 72 ? 16.135 14.163 -10.485 1.00 41.84 72 GLN A CA 1
ATOM 529 C C . GLN A 1 72 ? 17.364 14.882 -11.048 1.00 41.84 72 GLN A C 1
ATOM 531 O O . GLN A 1 72 ? 17.310 16.061 -11.386 1.00 41.84 72 GLN A O 1
ATOM 536 N N . SER A 1 73 ? 18.432 14.141 -11.339 1.00 39.38 73 SER A N 1
ATOM 537 C CA . SER A 1 73 ? 19.164 14.438 -12.572 1.00 39.38 73 SER A CA 1
ATOM 538 C C . SER A 1 73 ? 18.306 13.948 -13.753 1.00 39.38 73 SER A C 1
ATOM 540 O O . SER A 1 73 ? 18.486 12.862 -14.301 1.00 39.38 73 SER A O 1
ATOM 542 N N . ARG A 1 74 ? 17.338 14.790 -14.153 1.00 47.56 74 ARG A N 1
ATOM 543 C CA . ARG A 1 74 ? 16.442 14.626 -15.319 1.00 47.56 74 ARG A CA 1
ATOM 544 C C . ARG A 1 74 ? 17.101 14.167 -16.646 1.00 47.56 74 ARG A C 1
ATOM 546 O O . ARG A 1 74 ? 16.353 13.644 -17.472 1.00 47.5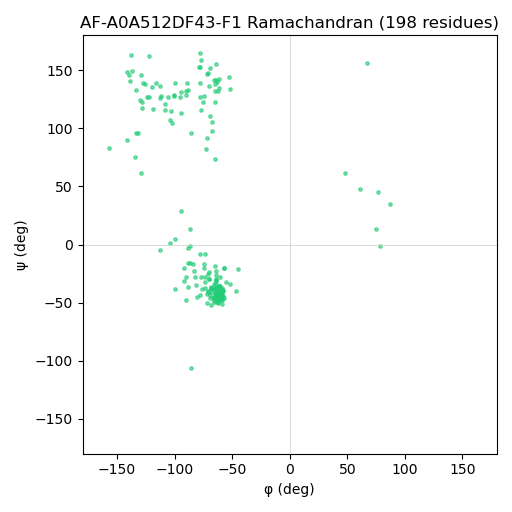6 74 ARG A O 1
ATOM 553 N N . PRO A 1 75 ? 18.422 14.316 -16.910 1.00 51.06 75 PRO A N 1
ATOM 554 C CA . PRO A 1 75 ? 19.014 13.801 -18.149 1.00 51.06 75 PRO A CA 1
ATOM 555 C C . PRO A 1 75 ? 19.155 12.273 -18.176 1.00 51.06 75 PRO A C 1
ATOM 557 O O . PRO A 1 75 ? 18.949 11.660 -19.219 1.00 51.06 75 PRO A O 1
ATOM 560 N N . VAL A 1 76 ? 19.486 11.645 -17.041 1.00 54.31 76 VAL A N 1
ATOM 561 C CA . VAL A 1 76 ? 19.887 10.226 -17.005 1.00 54.31 76 VAL A CA 1
ATOM 562 C C . VAL A 1 76 ? 18.683 9.298 -17.149 1.00 54.31 76 VAL A C 1
ATOM 564 O O . VAL A 1 76 ? 18.761 8.308 -17.868 1.00 54.31 76 VAL A O 1
ATOM 567 N N . SER A 1 77 ? 17.541 9.634 -16.541 1.00 54.69 77 SER A N 1
ATOM 568 C CA . SER A 1 77 ? 16.316 8.831 -16.665 1.00 54.69 77 SER A CA 1
ATOM 569 C C . SER A 1 77 ? 15.778 8.794 -18.099 1.00 54.69 77 SER A C 1
ATOM 571 O O . SER A 1 77 ? 15.344 7.742 -18.556 1.00 54.69 77 SER A O 1
ATOM 573 N N . ARG A 1 78 ? 15.873 9.905 -18.845 1.00 56.12 78 ARG A N 1
ATOM 574 C CA . ARG A 1 78 ? 15.492 9.958 -20.268 1.00 56.12 78 ARG A CA 1
ATOM 575 C C . ARG A 1 78 ? 16.438 9.153 -21.157 1.00 56.12 78 ARG A C 1
ATOM 577 O O . ARG A 1 78 ? 15.976 8.494 -22.080 1.00 56.12 78 ARG A O 1
ATOM 584 N N . LEU A 1 79 ? 17.738 9.185 -20.863 1.00 60.00 79 LEU A N 1
ATOM 585 C CA . LEU A 1 79 ? 18.737 8.391 -21.583 1.00 60.00 79 LEU A CA 1
ATOM 586 C C . LEU A 1 79 ? 18.581 6.892 -21.313 1.00 60.00 79 LEU A C 1
ATOM 588 O O . LEU A 1 79 ? 18.753 6.093 -22.220 1.00 60.00 79 LEU A O 1
ATOM 592 N N . LEU A 1 80 ? 18.218 6.501 -20.089 1.00 59.00 80 LEU A N 1
ATOM 593 C CA . LEU A 1 80 ? 17.923 5.104 -19.761 1.00 59.00 80 LEU A CA 1
ATOM 594 C C . LEU A 1 80 ? 16.612 4.617 -20.400 1.00 59.00 80 LEU A C 1
ATOM 596 O O . LEU A 1 80 ? 16.505 3.435 -20.719 1.00 59.00 80 LEU A O 1
ATOM 600 N N . ALA A 1 81 ? 15.641 5.511 -20.616 1.00 60.09 81 ALA A N 1
ATOM 601 C CA . ALA A 1 81 ? 14.367 5.184 -21.258 1.00 60.09 81 ALA A CA 1
ATOM 602 C C . ALA A 1 81 ? 14.498 4.877 -22.762 1.00 60.09 81 ALA A C 1
ATOM 604 O O . ALA A 1 81 ? 13.662 4.158 -23.301 1.00 60.09 81 ALA A O 1
ATOM 605 N N . SER A 1 82 ? 15.544 5.371 -23.438 1.00 67.38 82 SER A N 1
ATOM 606 C CA . SER A 1 82 ? 15.824 5.045 -24.846 1.00 67.38 82 SER A CA 1
ATOM 607 C C . SER A 1 82 ? 16.682 3.788 -25.033 1.00 67.38 82 SER A C 1
ATOM 609 O O . SER A 1 82 ? 16.937 3.381 -26.168 1.00 67.38 82 SER A O 1
ATOM 611 N N . LEU A 1 83 ? 17.135 3.155 -23.944 1.00 68.19 83 LEU A N 1
ATOM 612 C CA . LEU A 1 83 ? 17.942 1.940 -24.018 1.00 68.19 83 LEU A CA 1
ATOM 613 C C . LEU A 1 83 ? 17.083 0.695 -24.285 1.00 68.19 83 LEU A C 1
ATOM 615 O O . LEU A 1 83 ? 15.928 0.630 -23.859 1.00 68.19 83 LEU A O 1
ATOM 619 N N . PRO A 1 84 ? 17.661 -0.351 -24.910 1.00 79.19 84 PRO A N 1
ATOM 620 C CA . PRO A 1 84 ? 16.989 -1.635 -25.073 1.00 79.19 84 PRO A CA 1
ATOM 621 C C . PRO A 1 84 ? 16.462 -2.177 -23.739 1.00 79.19 84 PRO A C 1
ATOM 623 O O . PRO A 1 84 ? 17.141 -2.075 -22.711 1.00 79.19 84 PRO A O 1
ATOM 626 N N . GLU A 1 85 ? 15.300 -2.840 -23.756 1.00 75.12 85 GLU A N 1
ATOM 627 C CA . GLU A 1 85 ? 14.598 -3.290 -22.539 1.00 75.12 85 GLU A CA 1
ATOM 628 C C . GLU A 1 85 ? 15.489 -4.091 -21.578 1.00 75.12 85 GLU A C 1
ATOM 630 O O . GLU A 1 85 ? 15.377 -3.964 -20.360 1.00 75.12 85 GLU A O 1
ATOM 635 N N . ARG A 1 86 ? 16.433 -4.879 -22.108 1.00 75.12 86 ARG A N 1
ATOM 636 C CA . ARG A 1 86 ? 17.390 -5.661 -21.308 1.00 75.12 86 ARG A CA 1
ATOM 637 C C . ARG A 1 86 ? 18.271 -4.783 -20.417 1.00 75.12 86 ARG A C 1
ATOM 639 O O . ARG A 1 86 ? 18.521 -5.145 -19.269 1.00 75.12 86 ARG A O 1
ATOM 646 N N . VAL A 1 87 ? 18.727 -3.644 -20.935 1.00 77.62 87 VAL A N 1
ATOM 647 C CA . VAL A 1 87 ? 19.608 -2.715 -20.217 1.00 77.62 87 VAL A CA 1
ATOM 648 C C . VAL A 1 87 ? 18.802 -1.887 -19.224 1.00 77.62 87 VAL A C 1
ATOM 650 O O . VAL A 1 87 ? 19.200 -1.779 -18.067 1.00 77.62 87 VAL A O 1
ATOM 653 N N . ALA A 1 88 ? 17.626 -1.397 -19.627 1.00 76.06 88 ALA A N 1
ATOM 654 C CA . ALA A 1 88 ? 16.715 -0.694 -18.725 1.00 76.06 88 ALA A CA 1
ATOM 655 C C . ALA A 1 88 ? 16.301 -1.580 -17.531 1.00 76.06 88 ALA A C 1
ATOM 657 O O . ALA A 1 88 ? 16.309 -1.137 -16.383 1.00 76.06 88 ALA A O 1
ATOM 658 N N . ASN A 1 89 ? 16.012 -2.862 -17.777 1.00 77.88 89 ASN A N 1
ATOM 659 C CA . ASN A 1 89 ? 15.699 -3.833 -16.725 1.00 77.88 89 ASN A CA 1
ATOM 660 C C . ASN A 1 89 ? 16.892 -4.100 -15.801 1.00 77.88 89 ASN A C 1
ATOM 662 O O . ASN A 1 89 ? 16.711 -4.235 -14.590 1.00 77.88 89 ASN A O 1
ATOM 666 N N . LEU A 1 90 ? 18.110 -4.148 -16.349 1.00 80.25 90 LEU A N 1
ATOM 667 C CA . LEU A 1 90 ? 19.324 -4.317 -15.557 1.00 80.25 90 LEU A CA 1
ATOM 668 C C . LEU A 1 90 ? 19.574 -3.103 -14.651 1.00 80.25 90 LEU A C 1
ATOM 670 O O . LEU A 1 90 ? 19.835 -3.281 -13.464 1.00 80.25 90 LEU A O 1
ATOM 674 N N . ALA A 1 91 ? 19.436 -1.886 -15.181 1.00 76.56 91 ALA A N 1
ATOM 675 C CA . ALA A 1 91 ? 19.574 -0.649 -14.416 1.00 76.56 91 ALA A CA 1
ATOM 676 C C . ALA A 1 91 ? 18.527 -0.553 -13.296 1.00 76.56 91 ALA A C 1
ATOM 678 O O . ALA A 1 91 ? 18.876 -0.265 -12.151 1.00 76.56 91 ALA A O 1
ATOM 679 N N . ARG A 1 92 ? 17.259 -0.878 -13.592 1.00 77.12 92 ARG A N 1
ATOM 680 C CA . ARG A 1 92 ? 16.187 -0.904 -12.586 1.00 77.12 92 ARG A CA 1
ATOM 681 C C . ARG A 1 92 ? 16.484 -1.900 -11.468 1.00 77.12 92 ARG A C 1
ATOM 683 O O . ARG A 1 92 ? 16.271 -1.581 -10.301 1.00 77.12 92 ARG A O 1
ATOM 690 N N . TRP A 1 93 ? 16.989 -3.085 -11.811 1.00 79.88 93 TRP A N 1
ATOM 691 C CA . TRP A 1 93 ? 17.412 -4.079 -10.827 1.00 79.88 93 TRP A CA 1
ATOM 692 C C . TRP A 1 93 ? 18.557 -3.567 -9.947 1.00 79.88 93 TRP A C 1
ATOM 694 O O . TRP A 1 93 ? 18.439 -3.623 -8.725 1.00 79.88 93 TRP A O 1
ATOM 704 N N . PHE A 1 94 ? 19.625 -3.027 -10.547 1.00 80.25 94 PHE A N 1
ATOM 705 C CA . PHE A 1 94 ? 20.750 -2.464 -9.795 1.00 80.25 94 PHE A CA 1
ATOM 706 C C . PHE A 1 94 ? 20.311 -1.351 -8.851 1.00 80.25 94 PHE A C 1
ATOM 708 O O . PHE A 1 94 ? 20.777 -1.296 -7.718 1.00 80.25 94 PHE A O 1
ATOM 715 N N . GLU A 1 95 ? 19.390 -0.495 -9.285 1.00 80.12 95 GLU A N 1
ATOM 716 C CA . GLU A 1 95 ? 18.846 0.554 -8.435 1.00 80.12 95 GLU A CA 1
ATOM 717 C C . GLU A 1 95 ? 18.126 -0.017 -7.203 1.00 80.12 95 GLU A C 1
ATOM 719 O O . GLU A 1 95 ? 18.313 0.479 -6.094 1.00 8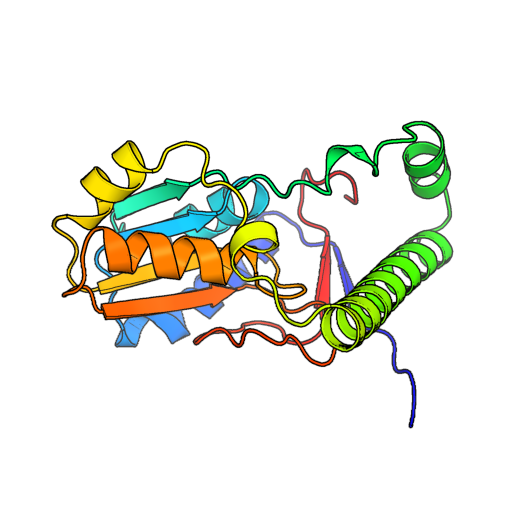0.12 95 GLU A O 1
ATOM 724 N N . VAL A 1 96 ? 17.318 -1.068 -7.377 1.00 79.06 96 VAL A N 1
ATOM 725 C CA . VAL A 1 96 ? 16.588 -1.705 -6.269 1.00 79.06 96 VAL A CA 1
ATOM 726 C C . VAL A 1 96 ? 17.544 -2.363 -5.287 1.00 79.06 96 VAL A C 1
ATOM 728 O O . VAL A 1 96 ? 17.430 -2.112 -4.091 1.00 79.06 96 VAL A O 1
ATOM 731 N N . GLU A 1 97 ? 18.508 -3.142 -5.780 1.00 82.62 97 GLU A N 1
ATOM 732 C CA . GLU A 1 97 ? 19.510 -3.794 -4.926 1.00 82.62 97 GLU A CA 1
ATOM 733 C C . GLU A 1 97 ? 20.370 -2.753 -4.200 1.00 82.62 97 GLU A C 1
ATOM 735 O O . GLU A 1 97 ? 20.599 -2.872 -2.999 1.00 82.62 97 GLU A O 1
ATOM 740 N N . TYR A 1 98 ? 20.798 -1.691 -4.894 1.00 81.81 98 TYR A N 1
ATOM 741 C CA . TYR A 1 98 ? 21.532 -0.590 -4.273 1.00 81.81 98 TYR A CA 1
ATOM 742 C C . TYR A 1 98 ? 20.710 0.070 -3.163 1.00 81.81 98 TYR A C 1
ATOM 744 O O . TYR A 1 98 ? 21.238 0.308 -2.081 1.00 81.81 98 TYR A O 1
ATOM 752 N N . ARG A 1 99 ? 19.415 0.330 -3.390 1.00 80.12 99 ARG A N 1
ATOM 753 C CA . ARG A 1 99 ? 18.522 0.923 -2.381 1.00 80.12 99 ARG A CA 1
ATOM 754 C C . ARG A 1 99 ? 18.310 0.004 -1.180 1.00 80.12 99 ARG A C 1
ATOM 756 O O . ARG A 1 99 ? 18.339 0.501 -0.058 1.00 80.12 99 ARG A O 1
ATOM 763 N N . GLU A 1 100 ? 18.130 -1.299 -1.395 1.00 81.81 100 GLU A N 1
ATOM 764 C CA . GLU A 1 100 ? 17.998 -2.290 -0.317 1.00 81.81 100 GLU A CA 1
ATOM 765 C C . GLU A 1 100 ? 19.292 -2.356 0.516 1.00 81.81 100 GLU A C 1
ATOM 767 O O . GLU A 1 100 ? 19.255 -2.232 1.742 1.00 81.81 100 GLU A O 1
ATOM 772 N N . VAL A 1 101 ? 20.458 -2.445 -0.134 1.00 82.00 101 VAL A N 1
ATOM 773 C CA . VAL A 1 101 ? 21.764 -2.472 0.547 1.00 82.00 101 VAL A CA 1
ATOM 774 C C . VAL A 1 101 ? 22.044 -1.164 1.286 1.00 82.00 101 VAL A C 1
ATOM 776 O O . VAL A 1 101 ? 22.398 -1.197 2.464 1.00 82.00 101 VAL A O 1
ATOM 779 N N . ALA A 1 102 ? 21.876 -0.014 0.629 1.00 80.62 102 ALA A N 1
ATOM 780 C CA . ALA A 1 102 ? 22.105 1.297 1.230 1.00 80.62 102 ALA A CA 1
ATOM 781 C C . ALA A 1 102 ? 21.201 1.516 2.448 1.00 80.62 102 ALA A C 1
ATOM 783 O O . ALA A 1 102 ? 21.671 2.003 3.476 1.00 80.62 102 ALA A O 1
ATOM 784 N N . TYR A 1 103 ? 19.938 1.088 2.367 1.00 80.31 103 TYR A N 1
ATOM 785 C CA . TYR A 1 103 ? 19.018 1.100 3.498 1.00 80.31 103 TYR A CA 1
ATOM 786 C C . TYR A 1 103 ? 19.551 0.275 4.674 1.00 80.31 103 TYR A C 1
ATOM 788 O O . TYR A 1 103 ? 19.652 0.789 5.786 1.00 80.31 103 TYR A O 1
ATOM 796 N N . TYR A 1 104 ? 19.961 -0.975 4.443 1.00 80.06 104 TYR A N 1
ATOM 797 C CA . TYR A 1 104 ? 20.486 -1.823 5.516 1.00 80.06 104 TYR A CA 1
ATOM 798 C C . TYR A 1 104 ? 21.800 -1.307 6.107 1.00 80.06 104 TYR A C 1
ATOM 800 O O . TYR A 1 104 ? 22.006 -1.408 7.316 1.00 80.06 104 TYR A O 1
ATOM 808 N N . VAL A 1 105 ? 22.683 -0.733 5.288 1.00 79.38 105 VAL A N 1
ATOM 809 C CA . VAL A 1 105 ? 23.912 -0.085 5.767 1.00 79.38 105 VAL A CA 1
ATOM 810 C C . VAL A 1 105 ? 23.581 1.141 6.619 1.00 79.38 105 VAL A C 1
ATOM 812 O O . VAL A 1 105 ? 24.202 1.336 7.662 1.00 79.38 105 VAL A O 1
ATOM 815 N N . HIS A 1 106 ? 22.597 1.946 6.214 1.00 74.12 106 HIS A N 1
ATOM 816 C CA . HIS A 1 106 ? 22.172 3.125 6.963 1.00 74.12 106 HIS A CA 1
ATOM 817 C C . HIS A 1 106 ? 21.545 2.750 8.315 1.00 74.12 106 HIS A C 1
ATOM 819 O O . HIS A 1 106 ? 22.007 3.243 9.344 1.00 74.12 106 HIS A O 1
ATOM 825 N N . VAL A 1 107 ? 20.594 1.805 8.330 1.00 73.19 107 VAL A N 1
ATOM 826 C CA . VAL A 1 107 ? 19.956 1.298 9.562 1.00 73.19 107 VAL A CA 1
ATOM 827 C C . VAL A 1 107 ? 20.986 0.704 10.524 1.00 73.19 107 VAL A C 1
ATOM 829 O O . VAL A 1 107 ? 20.912 0.947 11.725 1.00 73.19 107 VAL A O 1
ATOM 832 N N . ARG A 1 108 ? 21.986 -0.032 10.015 1.00 70.75 108 ARG A N 1
ATOM 833 C CA . ARG A 1 108 ? 23.083 -0.566 10.842 1.00 70.75 108 ARG A CA 1
ATOM 834 C C . ARG A 1 108 ? 23.956 0.518 11.475 1.00 70.75 108 ARG A C 1
ATOM 836 O O . ARG A 1 108 ? 24.531 0.262 12.525 1.00 70.75 108 ARG A O 1
ATOM 843 N N . ARG A 1 109 ? 24.114 1.676 10.825 1.00 65.25 109 ARG A N 1
ATOM 844 C CA . ARG A 1 109 ? 25.023 2.748 11.265 1.00 65.25 109 ARG A CA 1
ATOM 845 C C . ARG A 1 109 ? 24.385 3.742 12.231 1.00 65.25 109 ARG A C 1
ATOM 847 O O . ARG A 1 109 ? 25.083 4.203 13.121 1.00 65.25 109 ARG A O 1
ATOM 854 N N . HIS A 1 110 ? 23.111 4.077 12.045 1.00 60.62 110 HIS A N 1
ATOM 855 C CA . HIS A 1 110 ? 22.469 5.172 12.785 1.00 60.62 110 HIS A CA 1
ATOM 856 C C . HIS A 1 110 ? 21.379 4.704 13.757 1.00 60.62 110 HIS A C 1
ATOM 858 O O . HIS A 1 110 ? 20.840 5.514 14.502 1.00 60.62 110 HIS A O 1
ATOM 864 N N . GLY A 1 111 ? 21.048 3.405 13.778 1.00 56.84 111 GLY A N 1
ATOM 865 C CA . GLY A 1 111 ? 19.795 2.958 14.383 1.00 56.84 111 GLY A CA 1
ATOM 866 C C . GLY A 1 111 ? 18.607 3.470 13.563 1.00 56.84 111 GLY A C 1
ATOM 867 O O . GLY A 1 111 ? 18.717 4.406 12.776 1.00 56.84 111 GLY A O 1
ATOM 868 N N . SER A 1 112 ? 17.458 2.809 13.648 1.00 54.66 112 SER A N 1
ATOM 869 C CA . SER A 1 112 ? 16.269 3.276 12.936 1.00 54.66 112 SER A CA 1
ATOM 870 C C . SER A 1 112 ? 15.737 4.539 13.614 1.00 54.66 112 SER A C 1
ATOM 872 O O . SER A 1 112 ? 14.930 4.424 14.537 1.00 54.66 112 SER A O 1
ATOM 874 N N . ASP A 1 113 ? 16.170 5.722 13.183 1.00 50.16 113 ASP A N 1
ATOM 875 C CA . ASP A 1 113 ? 15.518 6.955 13.610 1.00 50.16 113 ASP A CA 1
ATOM 876 C C . ASP A 1 113 ? 14.110 6.978 12.994 1.00 50.16 113 ASP A C 1
ATOM 878 O O . ASP A 1 113 ? 13.912 7.227 11.799 1.00 50.16 113 ASP A O 1
ATOM 882 N 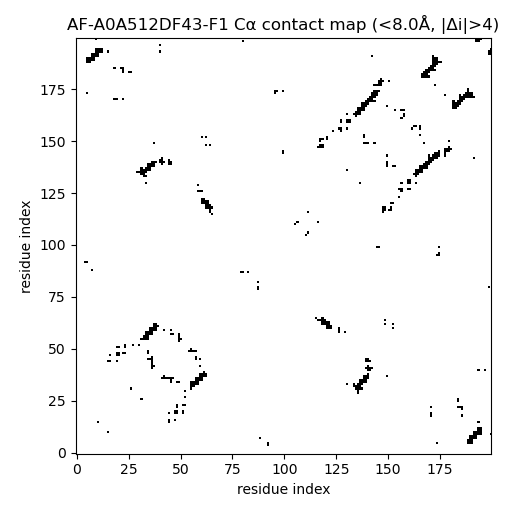N . GLN A 1 114 ? 13.118 6.562 13.787 1.00 50.41 114 GLN A N 1
ATOM 883 C CA . GLN A 1 114 ? 11.746 6.367 13.317 1.00 50.41 114 GLN A CA 1
ATOM 884 C C . GLN A 1 114 ? 11.147 7.674 12.778 1.00 50.41 114 GLN A C 1
ATOM 886 O O . GLN A 1 114 ? 10.320 7.632 11.866 1.00 50.41 114 GLN A O 1
ATOM 891 N N . ALA A 1 115 ? 11.614 8.821 13.281 1.00 46.53 115 ALA A N 1
ATOM 892 C CA . ALA A 1 115 ? 11.150 10.149 12.900 1.00 46.53 115 ALA A CA 1
ATOM 893 C C . ALA A 1 115 ? 11.640 10.598 11.509 1.00 46.53 115 ALA A C 1
ATOM 895 O O . ALA A 1 115 ? 10.914 11.296 10.802 1.00 46.53 115 ALA A O 1
ATOM 896 N N . GLU A 1 116 ? 12.833 10.178 11.077 1.00 47.47 116 GLU A N 1
ATOM 897 C CA . GLU A 1 116 ? 13.387 10.528 9.756 1.00 47.47 116 GLU A CA 1
ATOM 898 C C . GLU A 1 116 ? 12.849 9.607 8.640 1.00 47.47 116 GLU A C 1
ATOM 900 O O . GLU A 1 116 ? 12.795 9.954 7.457 1.00 47.47 116 GLU A O 1
ATOM 905 N N . VAL A 1 117 ? 12.389 8.421 9.046 1.00 49.84 117 VAL A N 1
ATOM 906 C CA . VAL A 1 117 ? 11.892 7.337 8.196 1.00 49.84 117 VAL A CA 1
ATOM 907 C C . VAL A 1 117 ? 10.384 7.423 7.920 1.00 49.84 117 VAL A C 1
ATOM 909 O O . VAL A 1 117 ? 9.921 6.957 6.871 1.00 49.84 117 VAL A O 1
ATOM 912 N N . GLN A 1 118 ? 9.604 8.019 8.825 1.00 53.09 118 GLN A N 1
ATOM 913 C CA . GLN A 1 118 ? 8.186 8.277 8.592 1.00 53.09 118 GLN A CA 1
ATOM 914 C C . GLN A 1 118 ? 8.033 9.334 7.490 1.00 53.09 118 GLN A C 1
ATOM 916 O O . GLN A 1 118 ? 8.262 10.526 7.689 1.00 53.09 118 GLN A O 1
ATOM 921 N N . GLY A 1 119 ? 7.637 8.894 6.292 1.00 55.53 119 GLY A N 1
ATOM 922 C CA . GLY A 1 119 ? 7.242 9.809 5.224 1.00 55.53 119 GLY A CA 1
ATOM 923 C C . GLY A 1 119 ? 6.186 10.788 5.740 1.00 55.53 119 GLY A C 1
ATOM 924 O O . GLY A 1 119 ? 5.230 10.386 6.406 1.00 55.53 119 GLY A O 1
ATOM 925 N N . ARG A 1 120 ? 6.351 12.081 5.445 1.00 66.06 120 ARG A N 1
ATOM 926 C CA . ARG A 1 120 ? 5.398 13.104 5.882 1.00 66.06 120 ARG A CA 1
ATOM 927 C C . ARG A 1 120 ? 4.100 12.900 5.108 1.00 66.06 120 ARG A C 1
ATOM 929 O O . ARG A 1 120 ? 4.066 13.092 3.891 1.00 66.06 120 ARG A O 1
ATOM 936 N N . ILE A 1 121 ? 3.052 12.459 5.800 1.00 78.44 121 ILE A N 1
ATOM 937 C CA . ILE A 1 121 ? 1.695 12.433 5.251 1.00 78.44 121 ILE A CA 1
ATOM 938 C C . ILE A 1 121 ? 1.282 13.882 5.017 1.00 78.44 121 ILE A C 1
ATOM 940 O O . ILE A 1 121 ? 1.326 14.695 5.937 1.00 78.44 121 ILE A O 1
ATOM 944 N N . VAL A 1 122 ? 0.934 14.199 3.774 1.00 75.69 122 VAL A N 1
ATOM 945 C CA . VAL A 1 122 ? 0.730 15.578 3.304 1.00 75.69 122 VAL A CA 1
ATOM 946 C C . VAL A 1 122 ? -0.631 16.141 3.742 1.00 75.69 122 VAL A C 1
ATOM 948 O O . VAL A 1 122 ? -0.858 17.335 3.619 1.00 75.69 122 VAL A O 1
ATOM 951 N N . ASP A 1 123 ? -1.512 15.323 4.319 1.00 80.81 123 ASP A N 1
ATOM 952 C CA . ASP A 1 123 ? -2.806 15.758 4.855 1.00 80.81 123 ASP A CA 1
ATOM 953 C C . ASP A 1 123 ? -3.306 14.770 5.924 1.00 80.81 123 ASP A C 1
ATOM 955 O O . ASP A 1 123 ? -4.047 13.824 5.646 1.00 80.81 123 ASP A O 1
ATOM 959 N N . ARG A 1 124 ? -2.821 14.932 7.162 1.00 85.69 124 ARG A N 1
ATOM 960 C CA . ARG A 1 124 ? -3.206 14.052 8.280 1.00 85.69 124 ARG A CA 1
ATOM 961 C C . ARG A 1 124 ? -4.650 14.268 8.728 1.00 85.69 124 ARG A C 1
ATOM 963 O O . ARG A 1 124 ? -5.273 13.326 9.202 1.00 85.69 124 ARG A O 1
ATOM 970 N N . GLU A 1 125 ? -5.181 15.477 8.580 1.00 88.19 125 GLU A N 1
ATOM 971 C CA . GLU A 1 125 ? -6.527 15.815 9.045 1.00 88.19 125 GLU A CA 1
ATOM 972 C C . GLU A 1 125 ? -7.605 15.169 8.169 1.00 88.19 125 GLU A C 1
ATOM 974 O O . GLU A 1 125 ? -8.583 14.627 8.681 1.00 88.19 125 GLU A O 1
ATOM 979 N N . SER A 1 126 ? -7.424 15.184 6.845 1.00 89.56 126 SER A N 1
ATOM 980 C CA . SER A 1 126 ? -8.322 14.480 5.925 1.00 89.56 126 SER A CA 1
ATOM 981 C C . SER A 1 126 ? -8.315 12.971 6.173 1.00 89.56 126 SER A C 1
ATOM 983 O O . SER A 1 126 ? -9.380 12.357 6.272 1.00 89.56 126 SER A O 1
ATOM 985 N N . LEU A 1 127 ? -7.129 12.380 6.387 1.00 91.56 127 LEU A N 1
ATOM 986 C CA . LEU A 1 127 ? -7.017 10.974 6.782 1.00 91.56 127 LEU A CA 1
ATOM 987 C C . LEU A 1 127 ? -7.762 10.704 8.095 1.00 91.56 127 LEU A C 1
ATOM 989 O O . LEU A 1 127 ? -8.547 9.762 8.153 1.00 91.56 127 LEU A O 1
ATOM 993 N N . ALA A 1 128 ? -7.558 11.537 9.120 1.00 93.00 128 ALA A N 1
ATOM 994 C CA . ALA A 1 128 ? -8.207 11.380 10.419 1.00 93.00 128 ALA A CA 1
ATOM 995 C C . ALA A 1 128 ? -9.739 11.399 10.303 1.00 93.00 128 ALA A C 1
ATOM 997 O O . ALA A 1 128 ? -10.412 10.529 10.852 1.00 93.00 128 ALA A O 1
ATOM 998 N N . ARG A 1 129 ? -10.292 12.336 9.522 1.00 93.62 129 ARG A N 1
ATOM 999 C CA . ARG A 1 129 ? -11.736 12.408 9.253 1.00 93.62 129 ARG A CA 1
ATOM 1000 C C . ARG A 1 129 ? -12.258 11.170 8.529 1.00 93.62 129 ARG A C 1
ATOM 1002 O O . ARG A 1 129 ? -13.327 10.681 8.880 1.00 93.62 129 ARG A O 1
ATOM 1009 N N . ALA A 1 130 ? -11.512 10.649 7.557 1.00 93.31 130 ALA A N 1
ATOM 1010 C CA . ALA A 1 130 ? -11.909 9.450 6.823 1.00 93.31 130 ALA A CA 1
ATOM 1011 C C . ALA A 1 130 ? -11.932 8.194 7.712 1.00 93.31 130 ALA A C 1
ATOM 1013 O O . ALA A 1 130 ? -12.830 7.367 7.570 1.00 93.31 130 ALA A O 1
ATOM 1014 N N . VAL A 1 131 ? -10.974 8.049 8.637 1.00 95.75 131 VAL A N 1
ATOM 1015 C CA . VAL A 1 131 ? -10.856 6.844 9.482 1.00 95.75 131 VAL A CA 1
ATOM 1016 C C . VAL A 1 131 ? -11.694 6.892 10.758 1.00 95.75 131 VAL A C 1
ATOM 1018 O O . VAL A 1 131 ? -11.914 5.842 11.358 1.00 95.75 131 VAL A O 1
ATOM 1021 N N . ALA A 1 132 ? -12.177 8.065 11.181 1.00 93.06 132 ALA A N 1
ATOM 1022 C CA . ALA A 1 132 ? -12.874 8.249 12.459 1.00 93.06 132 ALA A CA 1
ATOM 1023 C C . ALA A 1 132 ? -14.092 7.322 12.652 1.00 93.06 132 ALA A C 1
ATOM 1025 O O . ALA A 1 132 ? -14.381 6.922 13.775 1.00 93.06 132 ALA A O 1
ATOM 1026 N N . GLY A 1 133 ? -14.794 6.966 11.571 1.00 90.06 133 GLY A N 1
ATOM 1027 C CA . GLY A 1 133 ? -15.963 6.075 11.604 1.00 90.06 133 GLY A CA 1
ATOM 1028 C C . GLY A 1 133 ? -15.715 4.648 11.106 1.00 90.06 133 GLY A C 1
ATOM 1029 O O . GLY A 1 133 ? -16.661 3.869 11.033 1.00 90.06 133 GLY A O 1
ATOM 1030 N N . ALA A 1 134 ? -14.484 4.305 10.720 1.00 96.25 134 ALA A N 1
ATOM 1031 C CA . ALA A 1 134 ? -14.160 3.011 10.123 1.00 96.25 134 ALA A CA 1
ATOM 1032 C C . ALA A 1 134 ? -13.773 1.982 11.195 1.00 96.25 134 ALA A C 1
ATOM 1034 O O . ALA A 1 134 ? -12.933 2.257 12.053 1.00 96.25 134 ALA A O 1
ATOM 1035 N N . ALA A 1 135 ? -14.342 0.777 11.133 1.00 97.31 135 ALA A N 1
ATOM 1036 C CA . ALA A 1 135 ? -13.982 -0.318 12.029 1.00 97.31 135 ALA A CA 1
ATOM 1037 C C . ALA A 1 135 ? -12.879 -1.207 11.436 1.00 97.31 135 ALA A C 1
ATOM 1039 O O . ALA A 1 135 ? -12.081 -1.778 12.185 1.00 97.31 135 ALA A O 1
ATOM 1040 N N . ARG A 1 136 ? -12.830 -1.351 10.104 1.00 98.38 136 ARG A N 1
ATOM 1041 C CA . ARG A 1 136 ? -11.901 -2.244 9.394 1.00 98.38 136 ARG A CA 1
ATOM 1042 C C . ARG A 1 136 ? -11.265 -1.516 8.218 1.00 98.38 136 ARG A C 1
ATOM 1044 O O . ARG A 1 136 ? -11.802 -1.469 7.114 1.00 98.38 136 ARG A O 1
ATOM 1051 N N . VAL A 1 137 ? -10.071 -0.992 8.458 1.00 98.50 137 VAL A N 1
ATOM 1052 C CA . VAL A 1 137 ? -9.318 -0.198 7.490 1.00 98.50 137 VAL A CA 1
ATOM 1053 C C . VAL A 1 137 ? -8.328 -1.082 6.741 1.00 98.50 137 VAL A C 1
ATOM 1055 O O . VAL A 1 137 ? -7.491 -1.762 7.340 1.00 98.50 137 VAL A O 1
ATOM 1058 N N . LEU A 1 138 ? -8.385 -1.047 5.414 1.00 98.56 138 LEU A N 1
ATOM 1059 C CA . LEU A 1 138 ? -7.379 -1.642 4.545 1.00 98.56 138 LEU A CA 1
ATOM 1060 C C . LEU A 1 138 ? -6.482 -0.546 3.968 1.00 98.56 138 LEU A C 1
ATOM 1062 O O . LEU A 1 138 ? -6.938 0.252 3.158 1.00 98.56 138 LEU A O 1
ATOM 1066 N N . VAL A 1 139 ? -5.200 -0.536 4.317 1.00 97.62 139 VAL A N 1
ATOM 1067 C CA . VAL A 1 139 ? -4.210 0.350 3.689 1.00 97.62 139 VAL A CA 1
ATOM 1068 C C . VAL A 1 139 ? -3.584 -0.355 2.490 1.00 97.62 139 VAL A C 1
ATOM 1070 O O . VAL A 1 139 ? -3.096 -1.480 2.618 1.00 97.62 139 VAL A O 1
ATOM 1073 N N . VAL A 1 140 ? -3.572 0.293 1.329 1.00 96.88 140 VAL A N 1
ATOM 1074 C CA . VAL A 1 140 ? -3.074 -0.301 0.089 1.00 96.88 140 VAL A CA 1
ATOM 1075 C C . VAL A 1 140 ? -2.059 0.569 -0.633 1.00 96.88 140 VAL A C 1
ATOM 1077 O O . VAL A 1 140 ? -2.152 1.796 -0.647 1.00 96.88 140 VAL A O 1
ATOM 1080 N N . ASP A 1 141 ? -1.102 -0.100 -1.267 1.00 93.56 141 ASP A N 1
ATOM 1081 C CA . ASP A 1 141 ? -0.117 0.508 -2.158 1.00 93.56 141 ASP A CA 1
ATOM 1082 C C . ASP A 1 141 ? 0.082 -0.379 -3.397 1.00 93.56 141 ASP A C 1
ATOM 1084 O O . ASP A 1 141 ? -0.280 -1.562 -3.402 1.00 93.56 141 ASP A O 1
ATOM 1088 N N . ASP A 1 142 ? 0.668 0.164 -4.459 1.00 92.50 142 ASP A N 1
ATOM 1089 C CA . ASP A 1 142 ? 0.970 -0.617 -5.659 1.00 92.50 142 ASP A CA 1
ATOM 1090 C C . ASP A 1 142 ? 2.134 -1.588 -5.415 1.00 92.50 142 ASP A C 1
ATOM 1092 O O . ASP A 1 142 ? 2.046 -2.794 -5.669 1.00 92.50 142 ASP A O 1
ATOM 1096 N N . THR A 1 143 ? 3.230 -1.074 -4.872 1.00 90.81 143 THR A N 1
ATOM 1097 C CA . THR A 1 143 ? 4.494 -1.775 -4.722 1.00 90.81 143 THR A CA 1
ATOM 1098 C C . THR A 1 143 ? 5.131 -1.475 -3.377 1.00 90.81 143 THR A C 1
ATOM 1100 O O . THR A 1 143 ? 5.060 -0.370 -2.848 1.00 90.81 143 THR A O 1
ATOM 1103 N N . LEU A 1 144 ? 5.811 -2.474 -2.818 1.00 90.50 144 LEU A N 1
ATOM 1104 C CA . LEU A 1 144 ? 6.525 -2.337 -1.558 1.00 90.50 144 LEU A CA 1
ATOM 1105 C C . LEU A 1 144 ? 8.023 -2.587 -1.721 1.00 90.50 144 LEU A C 1
ATOM 1107 O O . LEU A 1 144 ? 8.453 -3.697 -2.035 1.00 90.50 144 LEU A O 1
ATOM 1111 N N . ASP A 1 145 ? 8.789 -1.532 -1.443 1.00 87.31 145 ASP A N 1
ATOM 1112 C CA . ASP A 1 145 ? 10.240 -1.551 -1.241 1.00 87.31 145 ASP A CA 1
ATOM 1113 C C . ASP A 1 145 ? 10.558 -1.901 0.233 1.00 87.31 145 ASP A C 1
ATOM 1115 O O . ASP A 1 145 ? 10.351 -3.026 0.673 1.00 87.31 145 ASP A O 1
ATOM 1119 N N . SER A 1 146 ? 10.995 -0.924 1.041 1.00 84.31 146 SER A N 1
ATOM 1120 C CA . SER A 1 146 ? 11.186 -1.074 2.492 1.00 84.31 146 SER A CA 1
ATOM 1121 C C . SER A 1 146 ? 9.869 -1.182 3.269 1.00 84.31 146 SER A C 1
ATOM 1123 O O . SER A 1 146 ? 9.846 -1.695 4.384 1.00 84.31 146 SER A O 1
ATOM 1125 N N . GLY A 1 147 ? 8.791 -0.635 2.698 1.00 86.81 147 GLY A N 1
ATOM 1126 C CA . GLY A 1 147 ? 7.473 -0.498 3.319 1.00 86.81 147 GLY A CA 1
ATOM 1127 C C . GLY A 1 147 ? 7.357 0.603 4.378 1.00 86.81 147 GLY A C 1
ATOM 1128 O O . GLY A 1 147 ? 6.354 0.663 5.080 1.00 86.81 147 GLY A O 1
ATOM 1129 N N . GLN A 1 148 ? 8.329 1.516 4.477 1.00 84.31 148 GLN A N 1
ATOM 1130 C CA . GLN A 1 148 ? 8.274 2.650 5.417 1.00 84.31 148 GLN A CA 1
ATOM 1131 C C . GLN A 1 148 ? 7.063 3.561 5.186 1.00 84.31 148 GLN A C 1
ATOM 1133 O O . GLN A 1 148 ? 6.431 4.002 6.139 1.00 84.31 148 GLN A O 1
ATOM 1138 N N . THR A 1 149 ? 6.722 3.824 3.921 1.00 86.38 149 THR A N 1
ATOM 1139 C CA . THR A 1 149 ? 5.542 4.621 3.565 1.00 86.38 149 THR A CA 1
ATOM 1140 C C . THR A 1 149 ? 4.260 3.943 4.050 1.00 86.38 149 THR A C 1
ATOM 1142 O O . THR A 1 149 ? 3.471 4.570 4.750 1.00 86.38 149 THR A O 1
ATOM 1145 N N . LEU A 1 150 ? 4.105 2.649 3.756 1.00 90.12 150 LEU A N 1
ATOM 1146 C CA . LEU A 1 150 ? 2.982 1.838 4.222 1.00 90.12 150 LEU A CA 1
ATOM 1147 C C . LEU A 1 150 ? 2.881 1.855 5.754 1.00 90.12 150 LEU A C 1
ATOM 1149 O O . LEU A 1 150 ? 1.810 2.102 6.299 1.00 90.12 150 LEU A O 1
ATOM 1153 N N . ARG A 1 151 ? 4.010 1.674 6.452 1.00 89.50 151 ARG A N 1
ATOM 1154 C CA . ARG A 1 151 ? 4.072 1.730 7.917 1.00 89.50 151 ARG A CA 1
ATOM 1155 C C . ARG A 1 151 ? 3.656 3.093 8.468 1.00 89.50 151 ARG A C 1
ATOM 1157 O O . ARG A 1 151 ? 2.833 3.132 9.369 1.00 89.50 151 ARG A O 1
ATOM 1164 N N . GLY A 1 152 ? 4.168 4.188 7.909 1.00 88.19 152 GLY A N 1
ATOM 1165 C CA . GLY A 1 152 ? 3.815 5.537 8.357 1.00 88.19 152 GLY A CA 1
ATOM 1166 C C . GLY A 1 152 ? 2.326 5.849 8.189 1.00 88.19 152 GLY A C 1
ATOM 1167 O O . GLY A 1 152 ? 1.740 6.505 9.045 1.00 88.19 152 GLY A O 1
ATOM 1168 N N . VAL A 1 153 ? 1.694 5.339 7.126 1.00 91.56 153 VAL A N 1
ATOM 1169 C CA . VAL A 1 153 ? 0.239 5.459 6.942 1.00 91.56 153 VAL A CA 1
ATOM 1170 C C . VAL A 1 153 ? -0.517 4.615 7.966 1.00 91.56 153 VAL A C 1
ATOM 1172 O O . VAL A 1 153 ? -1.460 5.118 8.564 1.00 91.56 153 VAL A O 1
ATOM 1175 N N . VAL A 1 154 ? -0.088 3.378 8.230 1.00 93.62 154 VAL A N 1
ATOM 1176 C CA . VAL A 1 154 ? -0.685 2.538 9.285 1.00 93.62 154 VAL A CA 1
ATOM 1177 C C . VAL A 1 154 ? -0.583 3.202 10.658 1.00 93.62 154 VAL A C 1
ATOM 1179 O O . VAL A 1 154 ? -1.571 3.215 11.388 1.00 93.62 154 VAL A O 1
ATOM 1182 N N . ASP A 1 155 ? 0.580 3.758 11.002 1.00 91.75 155 ASP A N 1
ATOM 1183 C CA . ASP A 1 155 ? 0.784 4.463 12.269 1.00 91.75 155 ASP A CA 1
ATOM 1184 C C . ASP A 1 155 ? -0.181 5.658 12.363 1.00 91.75 155 ASP A C 1
ATOM 1186 O O . ASP A 1 155 ? -0.918 5.771 13.333 1.00 91.75 155 ASP A O 1
ATOM 1190 N N . ALA A 1 156 ? -0.304 6.469 11.306 1.00 91.38 156 ALA A N 1
ATOM 1191 C CA . ALA A 1 156 ? -1.230 7.603 11.297 1.00 91.38 156 ALA A CA 1
ATOM 1192 C C . ALA A 1 156 ? -2.717 7.210 11.358 1.00 91.38 156 ALA A C 1
ATOM 1194 O O . ALA A 1 156 ? -3.511 7.932 11.958 1.00 91.38 156 ALA A O 1
ATOM 1195 N N . VAL A 1 157 ? -3.105 6.082 10.752 1.00 94.25 157 VAL A N 1
ATOM 1196 C CA . VAL A 1 157 ? -4.463 5.529 10.889 1.00 94.25 157 VAL A CA 1
ATOM 1197 C C . VAL A 1 157 ? -4.723 5.149 12.346 1.00 94.25 157 VAL A C 1
ATOM 1199 O O . VAL A 1 157 ? -5.770 5.499 12.881 1.00 94.25 157 VAL A O 1
ATOM 1202 N N . LYS A 1 158 ? -3.770 4.472 12.997 1.00 94.31 158 LYS A N 1
ATOM 1203 C CA . LYS A 1 158 ? -3.888 4.053 14.400 1.00 94.31 158 LYS A CA 1
ATOM 1204 C C . LYS A 1 158 ? -3.867 5.228 15.371 1.00 94.31 158 LYS A C 1
ATOM 1206 O O . LYS A 1 158 ? -4.610 5.197 16.344 1.00 94.31 158 LYS A O 1
ATOM 1211 N N . ASP A 1 159 ? -3.066 6.254 15.097 1.00 92.62 159 ASP A N 1
ATOM 1212 C CA . ASP A 1 159 ? -3.043 7.490 15.883 1.00 92.62 159 ASP A CA 1
ATOM 1213 C C . ASP A 1 159 ? -4.414 8.184 15.851 1.00 92.62 159 ASP A C 1
ATOM 1215 O O . ASP A 1 159 ? -4.880 8.696 16.866 1.00 92.62 159 ASP A O 1
ATOM 1219 N N . ALA A 1 160 ? -5.073 8.193 14.687 1.00 93.81 160 ALA A N 1
ATOM 1220 C CA . ALA A 1 160 ? -6.370 8.837 14.501 1.00 93.81 160 ALA A CA 1
ATOM 1221 C C . ALA A 1 160 ? -7.560 7.985 14.976 1.00 93.81 160 ALA A C 1
ATOM 1223 O O . ALA A 1 160 ? -8.545 8.531 15.468 1.00 93.81 160 ALA A O 1
ATOM 1224 N N . ASN A 1 161 ? -7.487 6.661 14.829 1.00 96.19 161 ASN A N 1
ATOM 1225 C CA . ASN A 1 161 ? -8.500 5.726 15.308 1.00 96.19 161 ASN A CA 1
ATOM 1226 C C . ASN A 1 161 ? -7.837 4.456 15.881 1.00 96.19 161 ASN A C 1
ATOM 1228 O O . ASN A 1 161 ? -7.653 3.467 15.163 1.00 96.19 161 ASN A O 1
ATOM 1232 N N . PRO A 1 162 ? -7.516 4.446 17.189 1.00 96.06 162 PRO A N 1
ATOM 1233 C CA . PRO A 1 162 ? -6.872 3.305 17.842 1.00 96.06 162 PRO A CA 1
ATOM 1234 C C . PRO A 1 162 ? -7.721 2.027 17.884 1.00 96.06 162 PRO A C 1
ATOM 1236 O O . PRO A 1 162 ? -7.183 0.946 18.119 1.00 96.06 162 PRO A O 1
ATOM 1239 N N . GLN A 1 163 ? -9.041 2.138 17.697 1.00 96.44 163 GLN A N 1
ATOM 1240 C CA . GLN A 1 163 ? -9.969 1.004 17.741 1.00 96.44 163 GLN A CA 1
ATOM 1241 C C . GLN A 1 163 ? -10.129 0.314 16.381 1.00 96.44 163 GLN A C 1
ATOM 1243 O O . GLN A 1 163 ? -10.619 -0.816 16.325 1.00 96.44 163 GLN A O 1
ATOM 1248 N N . ALA A 1 164 ? -9.712 0.962 15.290 1.00 97.19 164 ALA A N 1
ATOM 1249 C CA . ALA A 1 164 ? -9.793 0.384 13.960 1.00 97.19 164 ALA A CA 1
ATOM 1250 C C . ALA A 1 164 ? -8.883 -0.845 13.832 1.00 97.19 164 ALA A C 1
ATOM 1252 O O . ALA A 1 164 ? -7.689 -0.818 14.144 1.00 97.19 164 ALA A O 1
ATOM 1253 N N . GLN A 1 165 ? -9.429 -1.927 13.282 1.00 98.19 165 GLN A N 1
ATOM 1254 C CA . GLN A 1 165 ? -8.613 -3.036 12.807 1.00 98.19 165 GLN A CA 1
ATOM 1255 C C . GLN A 1 165 ? -7.965 -2.616 11.492 1.00 98.19 165 GLN A C 1
ATOM 1257 O O . GLN A 1 165 ? -8.662 -2.277 10.539 1.00 98.19 165 GLN A O 1
ATOM 1262 N N . VAL A 1 166 ? -6.635 -2.648 11.430 1.00 98.19 166 VAL A N 1
ATOM 1263 C CA . VAL A 1 166 ? -5.885 -2.226 10.243 1.00 98.19 166 VAL A CA 1
ATOM 1264 C C . VAL A 1 166 ? -5.201 -3.429 9.611 1.00 98.19 166 VAL A C 1
ATOM 1266 O O . VAL A 1 166 ? -4.443 -4.125 10.287 1.00 98.19 166 VAL A O 1
ATOM 1269 N N . ARG A 1 167 ? -5.437 -3.647 8.315 1.00 98.44 167 ARG A N 1
ATOM 1270 C CA . ARG A 1 167 ? -4.657 -4.569 7.477 1.00 98.44 167 ARG A CA 1
ATOM 1271 C C . ARG A 1 167 ? -4.052 -3.841 6.291 1.00 98.44 167 ARG A C 1
ATOM 1273 O O . ARG A 1 167 ? -4.481 -2.753 5.919 1.00 98.44 167 ARG A O 1
ATOM 1280 N N . THR A 1 168 ? -3.054 -4.461 5.689 1.00 98.31 168 THR A N 1
ATOM 1281 C CA . THR A 1 168 ? -2.250 -3.889 4.617 1.00 98.31 168 THR A CA 1
ATOM 1282 C C . THR A 1 168 ? -2.203 -4.805 3.403 1.00 98.31 168 THR A C 1
ATOM 1284 O O . THR A 1 168 ? -2.065 -6.021 3.537 1.00 98.31 168 THR A O 1
ATOM 1287 N N . ALA A 1 169 ? -2.292 -4.240 2.200 1.00 97.94 169 ALA A N 1
ATOM 1288 C CA . ALA A 1 169 ? -2.199 -5.016 0.970 1.00 97.94 169 ALA A CA 1
ATOM 1289 C C . ALA A 1 169 ? -1.371 -4.317 -0.107 1.00 97.94 169 ALA A C 1
ATOM 1291 O O . ALA A 1 169 ? -1.479 -3.111 -0.301 1.00 97.94 169 ALA A O 1
ATOM 1292 N N . VAL A 1 170 ? -0.569 -5.093 -0.837 1.00 96.69 170 VAL A N 1
ATOM 1293 C CA . VAL A 1 170 ? 0.204 -4.597 -1.983 1.00 96.69 170 VAL A CA 1
ATOM 1294 C C . VAL A 1 170 ? 0.152 -5.564 -3.159 1.00 96.69 170 VAL A C 1
ATOM 1296 O O . VAL A 1 170 ? 0.076 -6.789 -2.986 1.00 96.69 170 VAL A O 1
ATOM 1299 N N . ILE A 1 171 ? 0.237 -5.026 -4.378 1.00 95.88 171 ILE A N 1
ATOM 1300 C CA . ILE A 1 171 ? 0.279 -5.853 -5.589 1.00 95.88 171 ILE A CA 1
ATOM 1301 C C . ILE A 1 171 ? 1.611 -6.601 -5.661 1.00 95.88 171 ILE A C 1
ATOM 1303 O O . ILE A 1 171 ? 1.624 -7.812 -5.901 1.00 95.88 171 ILE A O 1
ATOM 1307 N N . ALA A 1 172 ? 2.730 -5.920 -5.416 1.00 93.38 172 ALA A N 1
ATOM 1308 C CA . ALA A 1 172 ? 4.042 -6.551 -5.482 1.00 93.38 172 ALA A CA 1
ATOM 1309 C C . ALA A 1 172 ? 5.008 -6.086 -4.392 1.00 93.38 172 ALA A C 1
ATOM 1311 O O . ALA A 1 172 ? 5.001 -4.930 -3.986 1.00 93.38 172 ALA A O 1
ATOM 1312 N N . THR A 1 173 ? 5.899 -6.980 -3.962 1.00 92.44 173 THR A N 1
ATOM 1313 C CA . THR A 1 173 ? 7.117 -6.588 -3.237 1.00 92.44 173 THR A CA 1
ATOM 1314 C C . THR A 1 173 ? 8.295 -6.581 -4.202 1.00 92.44 173 THR A C 1
ATOM 1316 O O . THR A 1 173 ? 8.422 -7.474 -5.042 1.00 92.44 173 THR A O 1
ATOM 1319 N N . THR A 1 174 ? 9.164 -5.582 -4.099 1.00 85.88 174 THR A N 1
ATOM 1320 C CA . THR A 1 174 ? 10.328 -5.423 -4.985 1.00 85.88 174 THR A CA 1
ATOM 1321 C C . THR A 1 174 ? 11.608 -5.938 -4.325 1.00 85.88 174 THR A C 1
ATOM 1323 O O . THR A 1 174 ? 12.439 -6.556 -4.992 1.00 85.88 174 THR A O 1
ATOM 1326 N N . TRP A 1 175 ? 11.751 -5.708 -3.018 1.00 86.69 175 TRP A N 1
ATOM 1327 C CA . TRP A 1 175 ? 12.919 -6.086 -2.224 1.00 86.69 175 TRP A CA 1
ATOM 1328 C C . TRP A 1 175 ? 12.907 -7.570 -1.885 1.00 86.69 175 TRP A C 1
ATOM 1330 O O . TRP A 1 175 ? 11.852 -8.204 -1.792 1.00 86.69 175 TRP A O 1
ATOM 1340 N N . ARG A 1 176 ? 14.097 -8.140 -1.679 1.00 80.12 176 ARG A N 1
ATOM 1341 C CA . ARG A 1 176 ? 14.231 -9.558 -1.317 1.00 80.12 176 ARG A CA 1
ATOM 1342 C C . ARG A 1 176 ? 13.743 -9.807 0.100 1.00 80.12 176 ARG A C 1
ATOM 1344 O O . ARG A 1 176 ? 13.133 -10.842 0.364 1.00 80.12 176 ARG A O 1
ATOM 1351 N N . ARG A 1 177 ? 14.069 -8.892 1.012 1.00 80.56 177 ARG A N 1
ATOM 1352 C CA . ARG A 1 177 ? 13.730 -8.984 2.432 1.00 80.56 177 ARG A CA 1
ATOM 1353 C C . ARG A 1 177 ? 13.196 -7.633 2.896 1.00 80.56 177 ARG A C 1
ATOM 1355 O O . ARG A 1 177 ? 13.916 -6.884 3.538 1.00 80.56 177 ARG A O 1
ATOM 1362 N N . PRO A 1 178 ? 11.953 -7.274 2.550 1.00 84.12 178 PRO A N 1
ATOM 1363 C CA . PRO A 1 178 ? 11.389 -6.034 3.050 1.00 84.12 178 PRO A CA 1
ATOM 1364 C C . PRO A 1 178 ? 11.291 -6.093 4.587 1.00 84.12 178 PRO A C 1
ATOM 1366 O O . PRO A 1 178 ? 10.809 -7.094 5.113 1.00 84.12 178 PRO A O 1
ATOM 1369 N N . PRO A 1 179 ? 11.733 -5.055 5.319 1.00 83.88 179 PRO A N 1
ATOM 1370 C CA . PRO A 1 179 ? 11.589 -4.989 6.777 1.00 83.88 179 PRO A CA 1
ATOM 1371 C C . PRO A 1 179 ? 10.130 -4.933 7.244 1.00 83.88 179 PRO A C 1
ATOM 1373 O O . PRO A 1 179 ? 9.815 -5.369 8.348 1.00 83.88 179 PRO A O 1
ATOM 1376 N N . VAL A 1 180 ? 9.247 -4.360 6.422 1.00 86.62 180 VAL A N 1
ATOM 1377 C CA . VAL A 1 180 ? 7.804 -4.306 6.671 1.00 86.62 180 VAL A CA 1
ATOM 1378 C C . VAL A 1 180 ? 7.122 -5.386 5.841 1.00 86.62 180 VAL A C 1
ATOM 1380 O O . VAL A 1 180 ? 7.313 -5.463 4.627 1.00 86.62 180 VAL A O 1
ATOM 1383 N N . HIS A 1 181 ? 6.293 -6.195 6.497 1.00 91.25 181 HIS A N 1
ATOM 1384 C CA . HIS A 1 181 ? 5.549 -7.282 5.871 1.00 91.25 181 HIS A CA 1
ATOM 1385 C C . HIS A 1 181 ? 4.061 -6.933 5.792 1.00 91.25 181 HIS A C 1
ATOM 1387 O O . HIS A 1 181 ? 3.432 -6.791 6.840 1.00 91.25 181 HIS A O 1
ATOM 1393 N N . PRO A 1 182 ? 3.494 -6.792 4.582 1.00 94.56 182 PRO A N 1
ATOM 1394 C CA . PRO A 1 182 ? 2.059 -6.614 4.420 1.00 94.56 182 PRO A CA 1
ATOM 1395 C C . PRO A 1 182 ? 1.276 -7.872 4.779 1.00 94.56 182 PRO A C 1
ATOM 1397 O O . PRO A 1 182 ? 1.757 -8.984 4.552 1.00 94.56 182 PRO A O 1
ATOM 1400 N N . ASP A 1 183 ? 0.035 -7.693 5.224 1.00 97.75 183 ASP A N 1
ATOM 1401 C CA . ASP A 1 183 ? -0.899 -8.797 5.475 1.00 97.75 183 ASP A CA 1
ATOM 1402 C C . ASP A 1 183 ? -1.243 -9.541 4.175 1.00 97.75 183 ASP A C 1
ATOM 1404 O O . ASP A 1 183 ? -1.411 -10.762 4.159 1.00 97.75 183 ASP A O 1
ATOM 1408 N N . TYR A 1 184 ? -1.296 -8.811 3.055 1.00 97.88 184 TYR A N 1
ATOM 1409 C CA . TYR A 1 184 ? -1.581 -9.366 1.738 1.00 97.88 184 TYR A CA 1
ATOM 1410 C C . TYR A 1 184 ? -0.557 -8.920 0.693 1.00 97.88 184 TYR A C 1
ATOM 1412 O O . TYR A 1 184 ? -0.370 -7.734 0.430 1.00 97.88 184 TYR A O 1
ATOM 1420 N N . VAL A 1 185 ? 0.067 -9.894 0.028 1.00 96.88 185 VAL A N 1
ATOM 1421 C CA . VAL A 1 185 ? 0.969 -9.665 -1.111 1.00 96.88 185 VAL A CA 1
ATOM 1422 C C . VAL A 1 185 ? 0.538 -10.549 -2.268 1.00 96.88 185 VAL A C 1
ATOM 1424 O O . VAL A 1 185 ? 0.493 -11.775 -2.122 1.00 96.88 185 VAL A O 1
ATOM 1427 N N . LEU A 1 186 ? 0.233 -9.956 -3.424 1.00 96.25 186 LEU A N 1
ATOM 1428 C CA . LEU A 1 186 ? -0.216 -10.720 -4.590 1.00 96.25 186 LEU A CA 1
ATOM 1429 C C . LEU A 1 186 ? 0.936 -11.376 -5.366 1.00 96.25 186 LEU A C 1
ATOM 1431 O O . LEU A 1 186 ? 0.825 -12.536 -5.775 1.00 96.25 186 LEU A O 1
ATOM 1435 N N . ARG A 1 187 ? 2.020 -10.634 -5.610 1.00 94.31 187 ARG A N 1
ATOM 1436 C CA . ARG A 1 187 ? 3.206 -11.099 -6.341 1.00 94.31 187 ARG A CA 1
ATOM 1437 C C . ARG A 1 187 ? 4.475 -10.747 -5.564 1.00 94.31 187 ARG A C 1
ATOM 1439 O O . ARG A 1 187 ? 4.976 -9.629 -5.687 1.00 94.31 187 ARG A O 1
ATOM 1446 N N . PRO A 1 188 ? 5.023 -11.674 -4.766 1.00 91.25 188 PRO A N 1
ATOM 1447 C CA . PRO A 1 188 ? 6.297 -11.422 -4.123 1.00 91.25 188 PRO A CA 1
ATOM 1448 C C . PRO A 1 188 ? 7.400 -11.319 -5.179 1.00 91.25 188 PRO A C 1
ATOM 1450 O O . PRO A 1 188 ? 7.421 -12.086 -6.145 1.00 91.25 188 PRO A O 1
ATOM 1453 N N . ARG A 1 189 ? 8.343 -10.399 -4.963 1.00 88.81 189 ARG A N 1
ATOM 1454 C CA . ARG A 1 189 ? 9.575 -10.273 -5.751 1.00 88.81 189 ARG A CA 1
ATOM 1455 C C . ARG A 1 189 ? 9.331 -9.984 -7.243 1.00 88.81 189 ARG A C 1
ATOM 1457 O O . ARG A 1 189 ? 9.932 -10.598 -8.129 1.00 88.81 189 ARG A O 1
ATOM 1464 N N . LEU A 1 190 ? 8.465 -9.013 -7.521 1.00 88.88 190 LEU A N 1
ATOM 1465 C CA . LEU A 1 190 ? 8.136 -8.553 -8.869 1.00 88.88 190 LEU A CA 1
ATOM 1466 C C . LEU A 1 190 ? 8.382 -7.046 -9.003 1.00 88.88 190 LEU A C 1
ATOM 1468 O O . LEU A 1 190 ? 7.844 -6.247 -8.242 1.00 88.88 190 LEU A O 1
ATOM 1472 N N . LEU A 1 191 ? 9.158 -6.656 -10.016 1.00 86.06 191 LEU A N 1
ATOM 1473 C CA . LEU A 1 191 ? 9.273 -5.264 -10.443 1.00 86.06 191 LEU A CA 1
ATOM 1474 C C . LEU A 1 191 ? 8.141 -4.954 -11.420 1.00 86.06 191 LEU A C 1
ATOM 1476 O O . LEU A 1 191 ? 8.221 -5.259 -12.613 1.00 86.06 191 LEU A O 1
ATOM 1480 N N . LEU A 1 192 ? 7.071 -4.383 -10.879 1.00 85.31 192 LEU A N 1
ATOM 1481 C CA . LEU A 1 192 ? 5.906 -3.955 -11.637 1.00 85.31 192 LEU A CA 1
ATOM 1482 C C . LEU A 1 192 ? 6.213 -2.621 -12.339 1.00 85.31 192 LEU A C 1
ATOM 1484 O O . LEU A 1 192 ? 6.627 -1.665 -11.685 1.00 85.31 192 LEU A O 1
ATOM 1488 N N . ARG A 1 193 ? 6.009 -2.543 -13.658 1.00 82.56 193 ARG A N 1
ATOM 1489 C CA . ARG A 1 193 ? 5.960 -1.265 -14.387 1.00 82.56 193 ARG A CA 1
ATOM 1490 C C . ARG A 1 193 ? 4.501 -0.937 -14.653 1.00 82.56 193 ARG A C 1
ATOM 1492 O O . ARG A 1 193 ? 3.872 -1.585 -15.494 1.00 82.56 193 ARG A O 1
ATOM 1499 N N . LEU A 1 194 ? 3.978 0.016 -13.886 1.00 77.62 194 LEU A N 1
ATOM 1500 C CA . LEU A 1 194 ? 2.595 0.457 -13.992 1.00 77.62 194 LEU A CA 1
ATOM 1501 C C . LEU A 1 194 ? 2.363 1.265 -15.271 1.00 77.62 194 LEU A C 1
ATOM 1503 O O . LEU A 1 194 ? 3.252 2.023 -15.684 1.00 77.62 194 LEU A O 1
ATOM 1507 N N . PRO A 1 195 ? 1.163 1.165 -15.861 1.00 67.62 195 PRO A N 1
ATOM 1508 C CA . PRO A 1 195 ? 0.785 2.040 -16.956 1.00 67.62 195 PRO A CA 1
ATOM 1509 C C . PRO A 1 195 ? 0.791 3.502 -16.474 1.00 67.62 195 PRO A C 1
ATOM 1511 O O . PRO A 1 195 ? 0.340 3.799 -15.373 1.00 67.62 195 PRO A O 1
ATOM 1514 N N . GLY A 1 196 ? 1.365 4.415 -17.263 1.00 58.78 196 GLY A N 1
ATOM 1515 C CA . GLY A 1 196 ? 1.454 5.843 -16.912 1.00 58.78 196 GLY A CA 1
ATOM 1516 C C . GLY A 1 196 ? 2.549 6.221 -15.900 1.00 58.78 196 GLY A C 1
ATOM 1517 O O . GLY A 1 196 ? 2.720 7.403 -15.606 1.00 58.78 196 GLY A O 1
ATOM 1518 N N . SER A 1 197 ? 3.324 5.258 -15.389 1.00 61.53 197 SER A N 1
ATOM 1519 C CA . SER A 1 197 ? 4.511 5.544 -14.567 1.00 61.53 197 SER A CA 1
ATOM 1520 C C . SER A 1 197 ? 5.705 5.997 -15.422 1.00 61.53 197 SER A C 1
ATOM 1522 O O . SER A 1 197 ? 5.777 5.699 -16.610 1.00 61.53 197 SER A O 1
ATOM 1524 N N . PHE A 1 198 ? 6.680 6.685 -14.815 1.00 47.81 198 PHE A N 1
ATOM 1525 C CA . PHE A 1 198 ? 7.911 7.123 -15.498 1.00 47.81 198 PHE A CA 1
ATOM 1526 C C . PHE A 1 198 ? 8.721 5.978 -16.143 1.00 47.81 198 PHE A C 1
ATOM 1528 O O . PHE A 1 198 ? 9.529 6.247 -17.028 1.00 47.81 198 PHE A O 1
ATOM 1535 N N . ASP A 1 199 ? 8.501 4.732 -15.707 1.00 48.69 199 ASP A N 1
ATOM 1536 C CA . ASP A 1 199 ? 9.182 3.523 -16.188 1.00 48.69 199 ASP A CA 1
ATOM 1537 C C . ASP A 1 199 ? 8.344 2.725 -17.222 1.00 48.69 199 ASP A C 1
ATOM 1539 O O . ASP A 1 199 ? 8.747 1.612 -17.594 1.00 48.69 199 ASP A O 1
ATOM 1543 N N . ALA A 1 200 ? 7.171 3.238 -17.638 1.00 48.91 200 ALA A N 1
ATOM 1544 C CA . ALA A 1 200 ? 6.263 2.596 -18.600 1.00 48.91 200 ALA A CA 1
ATOM 1545 C C . ALA A 1 200 ? 6.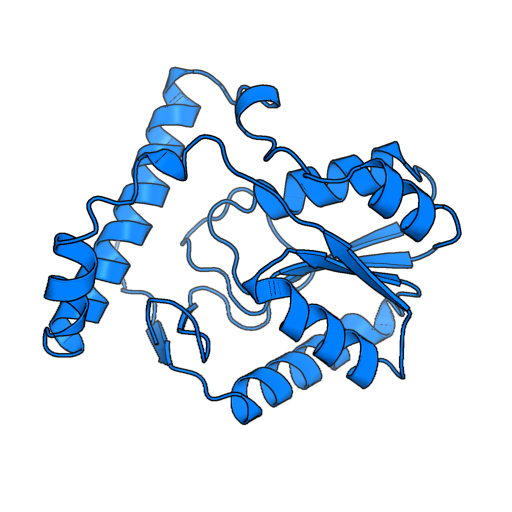898 2.431 -19.987 1.00 48.91 200 ALA A C 1
ATOM 1547 O O . ALA A 1 200 ? 7.516 3.382 -20.504 1.00 48.91 200 ALA A O 1
#

Sequence (200 aa):
MVLQRPAVKRVTHSELRAMCVQLADRIRPFDPDLVVGIATGGADVAEAIAQALGGRTVAIVKSQRPGTLIKQSRPVSRLLASLPERVANLARWFEVEYREVAYYVHVRRHGSDQAEVQGRIVDRESLARAVAGAARVLVVDDTLDSGQTLRGVVDAVKDANPQAQVRTAVIATTWRRPPVHPDYVLRPRLLLRLPGSFDA